Protein 6DYM (pdb70)

Structure (mmCIF, N/CA/C/O backbone):
data_6DYM
#
_entry.id   6DYM
#
_cell.length_a   44.958
_cell.length_b   56.486
_cell.length_c   50.523
_cell.angle_alpha   90.00
_cell.angle_beta   113.32
_cell.angle_gamma   90.00
#
_symmetry.space_group_name_H-M   'P 1 21 1'
#
loop_
_entity.id
_entity.type
_entity.pdbx_description
1 polymer Ebony
2 non-polymer 'CALCIUM ION'
3 water water
#
loop_
_atom_site.group_PDB
_atom_site.id
_atom_site.type_symbol
_atom_site.label_atom_id
_atom_site.label_alt_id
_atom_site.label_comp_id
_atom_site.label_asym_id
_atom_site.label_entity_id
_atom_site.label_seq_id
_atom_site.pdbx_PDB_ins_code
_atom_site.Cartn_x
_atom_site.Cartn_y
_atom_site.Cartn_z
_atom_site.occupancy
_atom_site.B_iso_or_equiv
_atom_site.auth_seq_id
_atom_site.auth_comp_id
_atom_site.auth_asym_id
_atom_site.auth_atom_id
_atom_site.pdbx_PDB_model_num
ATOM 1 N N . MET A 1 1 ? 0.930 -31.262 -12.948 1.00 51.24 665 MET A N 1
ATOM 2 C CA . MET A 1 1 ? 1.417 -29.987 -12.435 1.00 53.25 665 MET A CA 1
ATOM 3 C C . MET A 1 1 ? 1.463 -28.929 -13.535 1.00 49.82 665 MET A C 1
ATOM 4 O O . MET A 1 1 ? 1.891 -29.204 -14.656 1.00 47.62 665 MET A O 1
ATOM 9 N N . LEU A 1 2 ? 1.022 -27.719 -13.208 1.00 43.36 666 LEU A N 1
ATOM 10 C CA . LEU A 1 2 ? 1.010 -26.636 -14.183 1.00 43.38 666 LEU A CA 1
ATOM 11 C C . LEU A 1 2 ? 2.439 -26.200 -14.489 1.00 36.86 666 LEU A C 1
ATOM 12 O O . LEU A 1 2 ? 3.192 -25.840 -13.580 1.00 44.27 666 LEU A O 1
ATOM 17 N N . LYS A 1 3 ? 2.814 -26.235 -15.764 1.00 35.61 667 LYS A N 1
ATOM 18 C CA . LYS A 1 3 ? 4.139 -25.821 -16.208 1.00 40.50 667 LYS A CA 1
ATOM 19 C C . LYS A 1 3 ? 4.020 -24.490 -16.937 1.00 31.40 667 LYS A C 1
ATOM 20 O O . LYS A 1 3 ? 3.205 -24.354 -17.854 1.00 33.35 667 LYS A O 1
ATOM 26 N N . MET A 1 4 ? 4.836 -23.517 -16.538 1.00 28.25 668 MET A N 1
ATOM 27 C CA . MET A 1 4 ? 4.669 -22.145 -16.989 1.00 31.61 668 MET A CA 1
ATOM 28 C C . MET A 1 4 ? 5.982 -21.570 -17.497 1.00 30.10 668 MET A C 1
ATOM 29 O O . MET A 1 4 ? 7.070 -21.986 -17.094 1.00 30.88 668 MET A O 1
ATOM 34 N N . GLU A 1 5 ? 5.861 -20.577 -18.374 1.00 28.29 669 GLU A N 1
ATOM 35 C CA . GLU A 1 5 ? 7.014 -19.852 -18.884 1.00 29.86 669 GLU A CA 1
ATOM 36 C C . GLU A 1 5 ? 6.665 -18.378 -19.018 1.00 24.10 669 GLU A C 1
ATOM 37 O O . GLU A 1 5 ? 5.593 -18.036 -19.527 1.00 22.99 669 GLU A O 1
ATOM 43 N N . ALA A 1 6 ? 7.572 -17.515 -18.571 1.00 25.85 670 ALA A N 1
ATOM 44 C CA . ALA A 1 6 ? 7.399 -16.073 -18.679 1.00 29.07 670 ALA A CA 1
ATOM 45 C C . ALA A 1 6 ? 8.026 -15.581 -19.975 1.00 30.34 670 ALA A C 1
ATOM 46 O O . ALA A 1 6 ? 9.204 -15.840 -20.237 1.00 32.71 670 ALA A O 1
ATOM 48 N N . VAL A 1 7 ? 7.242 -14.866 -20.774 1.00 24.75 671 VAL A N 1
ATOM 49 C CA . VAL A 1 7 ? 7.677 -14.386 -22.083 1.00 26.90 671 VAL A CA 1
ATOM 50 C C . VAL A 1 7 ? 7.505 -12.871 -22.132 1.00 25.13 671 VAL A C 1
ATOM 51 O O . VAL A 1 7 ? 6.430 -12.367 -21.777 1.00 22.57 671 VAL A O 1
ATOM 55 N N . PRO A 1 8 ? 8.520 -12.109 -22.553 1.00 32.34 672 PRO A N 1
ATOM 56 C CA . PRO A 1 8 ? 8.351 -10.653 -22.648 1.00 27.47 672 PRO A CA 1
ATOM 57 C C . PRO A 1 8 ? 7.164 -10.286 -23.526 1.00 27.73 672 PRO A C 1
ATOM 58 O O . PRO A 1 8 ? 6.836 -10.974 -24.495 1.00 25.19 672 PRO A O 1
ATOM 62 N N . LEU A 1 9 ? 6.515 -9.187 -23.154 1.00 20.82 673 LEU A N 1
ATOM 63 C CA . LEU A 1 9 ? 5.340 -8.708 -23.864 1.00 27.61 673 LEU A CA 1
ATOM 64 C C . LEU A 1 9 ? 5.685 -8.361 -25.308 1.00 30.44 673 LEU A C 1
ATOM 65 O O . LEU A 1 9 ? 6.685 -7.687 -25.576 1.00 33.21 673 LEU A O 1
ATOM 70 N N . ARG A 1 10 ? 4.851 -8.825 -26.238 1.00 33.43 674 ARG A N 1
ATOM 71 C CA . ARG A 1 10 ? 4.980 -8.515 -27.654 1.00 37.00 674 ARG A CA 1
ATOM 72 C C . ARG A 1 10 ? 3.762 -7.731 -28.123 1.00 36.04 674 ARG A C 1
ATOM 73 O O . ARG A 1 10 ? 2.707 -7.741 -27.482 1.00 33.64 674 ARG A O 1
ATOM 81 N N . LEU A 1 11 ? 3.912 -7.063 -29.271 1.00 37.87 675 LEU A N 1
ATOM 82 C CA . LEU A 1 11 ? 2.824 -6.238 -29.791 1.00 39.73 675 LEU A CA 1
ATOM 83 C C . LEU A 1 11 ? 1.576 -7.069 -30.070 1.00 34.28 675 LEU A C 1
ATOM 84 O O . LEU A 1 11 ? 0.451 -6.614 -29.832 1.00 37.19 675 LEU A O 1
ATOM 89 N N . GLU A 1 12 ? 1.752 -8.296 -30.555 1.00 30.66 676 GLU A N 1
ATOM 90 C CA . GLU A 1 12 ? 0.627 -9.140 -30.941 1.00 35.84 676 GLU A CA 1
ATOM 91 C C . GLU A 1 12 ? -0.090 -9.780 -29.758 1.00 39.89 676 GLU A C 1
ATOM 92 O O . GLU A 1 12 ? -1.069 -10.506 -29.972 1.00 36.45 676 GLU A O 1
ATOM 98 N N . HIS A 1 13 ? 0.362 -9.531 -28.527 1.00 32.12 677 HIS A N 1
ATOM 99 C CA . HIS A 1 13 ? -0.286 -10.058 -27.331 1.00 34.75 677 HIS A CA 1
ATOM 100 C C . HIS A 1 13 ? -1.470 -9.215 -26.876 1.00 38.45 677 HIS A C 1
ATOM 101 O O . HIS A 1 13 ? -2.071 -9.535 -25.843 1.00 32.69 677 HIS A O 1
ATOM 108 N N . ARG A 1 14 ? -1.820 -8.164 -27.623 1.00 32.49 678 ARG A N 1
ATOM 109 C CA . ARG A 1 14 ? -2.721 -7.132 -27.110 1.00 35.66 678 ARG A CA 1
ATOM 110 C C . ARG A 1 14 ? -4.092 -7.699 -26.758 1.00 38.34 678 ARG A C 1
ATOM 111 O O . ARG A 1 14 ? -4.609 -7.462 -25.659 1.00 32.01 678 ARG A O 1
ATOM 119 N N . GLN A 1 15 ? -4.707 -8.439 -27.683 1.00 33.95 679 GLN A N 1
ATOM 120 C CA . GLN A 1 15 ? -6.061 -8.922 -27.431 1.00 35.95 679 GLN A CA 1
ATOM 121 C C . GLN A 1 15 ? -6.081 -9.964 -26.321 1.00 34.58 679 GLN A C 1
ATOM 122 O O . GLN A 1 15 ? -6.994 -9.972 -25.488 1.00 34.99 679 GLN A O 1
ATOM 128 N N . GLU A 1 16 ? -5.087 -10.854 -26.296 1.00 32.77 680 GLU A N 1
ATOM 129 C CA . GLU A 1 16 ? -5.013 -11.840 -25.225 1.00 32.40 680 GLU A CA 1
ATOM 130 C C . GLU A 1 16 ? -4.834 -11.162 -23.871 1.00 32.08 680 GLU A C 1
ATOM 131 O O . GLU A 1 16 ? -5.477 -11.546 -22.888 1.00 32.92 680 GLU A O 1
ATOM 137 N N . VAL A 1 17 ? -3.984 -10.134 -23.807 1.00 26.95 681 VAL A N 1
ATOM 138 C CA . VAL A 1 17 ? -3.778 -9.413 -22.554 1.00 30.67 681 VAL A CA 1
ATOM 139 C C . VAL A 1 17 ? -5.041 -8.657 -22.155 1.00 32.14 681 VAL A C 1
ATOM 140 O O . VAL A 1 17 ? -5.425 -8.639 -20.980 1.00 29.61 681 VAL A O 1
ATOM 144 N N . ILE A 1 18 ? -5.712 -8.033 -23.124 1.00 29.92 682 ILE A N 1
ATOM 145 C CA . ILE A 1 18 ? -6.943 -7.305 -22.826 1.00 31.28 682 ILE A CA 1
ATOM 146 C C . ILE A 1 18 ? -7.994 -8.253 -22.265 1.00 32.42 682 ILE A C 1
ATOM 147 O O . ILE A 1 18 ? -8.655 -7.956 -21.262 1.00 31.91 682 ILE A O 1
ATOM 152 N N . ASP A 1 19 ? -8.155 -9.415 -22.902 1.00 34.29 683 ASP A N 1
ATOM 153 C CA . ASP A 1 19 ? -9.123 -10.398 -22.426 1.00 34.30 683 ASP A CA 1
ATOM 154 C C . ASP A 1 19 ? -8.845 -10.801 -20.984 1.00 36.07 683 ASP A C 1
ATOM 155 O O . ASP A 1 19 ? -9.772 -10.904 -20.172 1.00 36.49 683 ASP A O 1
ATOM 160 N N . ILE A 1 20 ? -7.576 -11.035 -20.646 1.00 34.53 684 ILE A N 1
ATOM 161 C CA . ILE A 1 20 ? -7.241 -11.442 -19.285 1.00 30.60 684 ILE A CA 1
ATOM 162 C C . ILE A 1 20 ? -7.542 -10.321 -18.297 1.00 34.82 684 ILE A C 1
ATOM 163 O O . ILE A 1 20 ? -8.133 -10.555 -17.237 1.00 34.84 684 ILE A O 1
ATOM 168 N N . ILE A 1 21 ? -7.155 -9.087 -18.631 1.00 35.19 685 ILE A N 1
ATOM 169 C CA . ILE A 1 21 ? -7.348 -7.974 -17.705 1.00 34.65 685 ILE A CA 1
ATOM 170 C C . ILE A 1 21 ? -8.830 -7.661 -17.536 1.00 38.99 685 ILE A C 1
ATOM 171 O O . ILE A 1 21 ? -9.307 -7.445 -16.415 1.00 48.41 685 ILE A O 1
ATOM 176 N N . VAL A 1 22 ? -9.581 -7.630 -18.640 1.00 35.14 686 VAL A N 1
ATOM 177 C CA . VAL A 1 22 ? -11.009 -7.327 -18.559 1.00 40.70 686 VAL A CA 1
ATOM 178 C C . VAL A 1 22 ? -11.722 -8.365 -17.702 1.00 47.56 686 VAL A C 1
ATOM 179 O O . VAL A 1 22 ? -12.513 -8.027 -16.813 1.00 52.16 686 VAL A O 1
ATOM 183 N N . ALA A 1 23 ? -11.441 -9.647 -17.947 1.00 44.77 687 ALA A N 1
ATOM 184 C CA . ALA A 1 23 ? -12.061 -10.701 -17.151 1.00 43.59 687 ALA A CA 1
ATOM 185 C C . ALA A 1 23 ? -11.624 -10.625 -15.693 1.00 49.61 687 ALA A C 1
ATOM 186 O O . ALA A 1 23 ? -12.439 -10.824 -14.784 1.00 53.84 687 ALA A O 1
ATOM 188 N N . SER A 1 24 ? -10.345 -10.329 -15.450 1.00 43.51 688 SER A N 1
ATOM 189 C CA . SER A 1 24 ? -9.828 -10.352 -14.087 1.00 50.87 688 SER A CA 1
ATOM 190 C C . SER A 1 24 ? -10.337 -9.177 -13.262 1.00 49.89 688 SER A C 1
ATOM 191 O O . SER A 1 24 ? -10.477 -9.300 -12.039 1.00 48.42 688 SER A O 1
ATOM 194 N N . PHE A 1 25 ? -10.620 -8.038 -13.894 1.00 46.93 689 PHE A N 1
ATOM 195 C CA . PHE A 1 25 ? -11.027 -6.848 -13.154 1.00 53.81 689 PHE A CA 1
ATOM 196 C C . PHE A 1 25 ? -12.533 -6.617 -13.183 1.00 54.08 689 PHE A C 1
ATOM 197 O O . PHE A 1 25 ? -13.145 -6.455 -12.124 1.00 49.25 689 PHE A O 1
ATOM 205 N N . TYR A 1 26 ? -13.139 -6.609 -14.372 1.00 54.61 690 TYR A N 1
ATOM 206 C CA . TYR A 1 26 ? -14.528 -6.182 -14.522 1.00 57.97 690 TYR A CA 1
ATOM 207 C C . TYR A 1 26 ? -15.448 -6.969 -13.599 1.00 58.94 690 TYR A C 1
ATOM 208 O O . TYR A 1 26 ? -15.462 -8.204 -13.633 1.00 53.80 690 TYR A O 1
ATOM 217 N N . ASN A 1 27 ? -16.209 -6.237 -12.775 1.00 60.57 691 ASN A N 1
ATOM 218 C CA . ASN A 1 27 ? -17.079 -6.772 -11.729 1.00 61.87 691 ASN A CA 1
ATOM 219 C C . ASN A 1 27 ? -16.267 -7.348 -10.571 1.00 60.77 691 ASN A C 1
ATOM 220 O O . ASN A 1 27 ? -16.659 -7.211 -9.408 1.00 71.27 691 ASN A O 1
ATOM 225 N N . LYS A 1 28 ? -15.130 -7.983 -10.871 1.00 56.87 692 LYS A N 1
ATOM 226 C CA . LYS A 1 28 ? -14.328 -8.642 -9.843 1.00 58.35 692 LYS A CA 1
ATOM 227 C C . LYS A 1 28 ? -13.610 -7.655 -8.928 1.00 54.08 692 LYS A C 1
ATOM 228 O O . LYS A 1 28 ? -13.411 -7.965 -7.748 1.00 58.86 692 LYS A O 1
ATOM 234 N N . ALA A 1 29 ? -13.253 -6.473 -9.426 1.00 45.30 693 ALA A N 1
ATOM 235 C CA . ALA A 1 29 ? -12.338 -5.602 -8.698 1.00 48.98 693 ALA A CA 1
ATOM 236 C C . ALA A 1 29 ? -12.973 -5.040 -7.427 1.00 41.41 693 ALA A C 1
ATOM 237 O O . ALA A 1 29 ? -14.140 -4.635 -7.411 1.00 31.52 693 ALA A O 1
ATOM 239 N N . ASP A 1 30 ? -12.179 -5.000 -6.355 1.00 35.43 694 ASP A N 1
ATOM 240 C CA . ASP A 1 30 ? -12.712 -4.666 -5.041 1.00 37.62 694 ASP A CA 1
ATOM 241 C C . ASP A 1 30 ? -13.081 -3.193 -4.912 1.00 28.24 694 ASP A C 1
ATOM 242 O O . ASP A 1 30 ? -13.950 -2.858 -4.103 1.00 31.59 694 ASP A O 1
ATOM 247 N N . LEU A 1 31 ? -12.463 -2.311 -5.695 1.00 31.71 695 LEU A N 1
ATOM 248 C CA . LEU A 1 31 ? -12.794 -0.892 -5.631 1.00 33.95 695 LEU A CA 1
ATOM 249 C C . LEU A 1 31 ? -13.915 -0.516 -6.592 1.00 35.92 695 LEU A C 1
ATOM 250 O O . LEU A 1 31 ? -14.833 0.219 -6.213 1.00 37.12 695 LEU A O 1
ATOM 255 N N . GLU A 1 32 ? -13.861 -1.015 -7.830 1.00 35.08 696 GLU A N 1
ATOM 256 C CA . GLU A 1 32 ? -14.854 -0.654 -8.836 1.00 35.49 696 GLU A CA 1
ATOM 257 C C . GLU A 1 32 ? -16.248 -1.174 -8.510 1.00 38.82 696 GLU A C 1
ATOM 258 O O . GLU A 1 32 ? -17.226 -0.630 -9.032 1.00 34.63 696 GLU A O 1
ATOM 264 N N . GLN A 1 33 ? -16.365 -2.211 -7.672 1.00 31.97 697 GLN A N 1
ATOM 265 C CA . GLN A 1 33 ? -17.689 -2.714 -7.318 1.00 33.56 697 GLN A CA 1
ATOM 266 C C . GLN A 1 33 ? -18.508 -1.658 -6.592 1.00 36.92 697 GLN A C 1
ATOM 267 O O . GLN A 1 33 ? -19.743 -1.702 -6.619 1.00 33.85 697 GLN A O 1
ATOM 273 N N . TRP A 1 34 ? -17.846 -0.705 -5.940 1.00 36.62 698 TRP A N 1
ATOM 274 C CA . TRP A 1 34 ? -18.541 0.346 -5.215 1.00 34.69 698 TRP A CA 1
ATOM 275 C C . TRP A 1 34 ? -18.857 1.553 -6.085 1.00 36.99 698 TRP A C 1
ATOM 276 O O . TRP A 1 34 ? -19.603 2.436 -5.647 1.00 33.93 698 TRP A O 1
ATOM 287 N N . LEU A 1 35 ? -18.321 1.604 -7.302 1.00 32.91 699 LEU A N 1
ATOM 288 C CA . LEU A 1 35 ? -18.622 2.666 -8.251 1.00 43.82 699 LEU A CA 1
ATOM 289 C C . LEU A 1 35 ? -19.786 2.322 -9.169 1.00 50.76 699 LEU A C 1
ATOM 290 O O . LEU A 1 35 ? -20.139 3.139 -10.028 1.00 50.59 699 LEU A O 1
ATOM 295 N N . LYS A 1 36 ? -20.379 1.141 -9.015 1.00 48.38 700 LYS A N 1
ATOM 296 C CA . LYS A 1 36 ? -21.530 0.773 -9.827 1.00 48.84 700 LYS A CA 1
ATOM 297 C C . LYS A 1 36 ? -22.699 1.712 -9.530 1.00 53.10 700 LYS A C 1
ATOM 298 O O . LYS A 1 36 ? -22.890 2.125 -8.379 1.00 53.85 700 LYS A O 1
ATOM 304 N N . PRO A 1 37 ? -23.492 2.088 -10.542 1.00 52.32 701 PRO A N 1
ATOM 305 C CA . PRO A 1 37 ? -23.298 1.656 -11.927 1.00 45.93 701 PRO A CA 1
ATOM 306 C C . PRO A 1 37 ? -22.418 2.621 -12.715 1.00 51.76 701 PRO A C 1
ATOM 307 O O . PRO A 1 37 ? -22.017 3.662 -12.194 1.00 47.34 701 PRO A O 1
ATOM 311 N N . GLY A 1 38 ? -22.118 2.276 -13.956 1.00 52.16 702 GLY A N 1
ATOM 312 C CA . GLY A 1 38 ? -21.343 3.129 -14.820 1.00 55.53 702 GLY A CA 1
ATOM 313 C C . GLY A 1 38 ? -19.913 2.696 -15.079 1.00 56.92 702 GLY A C 1
ATOM 314 O O . GLY A 1 38 ? -19.117 3.519 -15.548 1.00 53.46 702 GLY A O 1
ATOM 315 N N . VAL A 1 39 ? -19.560 1.450 -14.785 1.00 55.60 703 VAL A N 1
ATOM 316 C CA . VAL A 1 39 ? -18.256 0.904 -15.137 1.00 59.33 703 VAL A CA 1
ATOM 317 C C . VAL A 1 39 ? -18.473 -0.169 -16.197 1.00 51.74 703 VAL A C 1
ATOM 318 O O . VAL A 1 39 ? -19.266 -1.101 -16.001 1.00 50.98 703 VAL A O 1
ATOM 322 N N . LEU A 1 40 ? -17.797 -0.014 -17.334 1.00 53.17 704 LEU A N 1
ATOM 323 C CA . LEU A 1 40 ? -17.940 -0.905 -18.474 1.00 48.09 704 LEU A CA 1
ATOM 324 C C . LEU A 1 40 ? -16.617 -1.604 -18.757 1.00 46.87 704 LEU A C 1
ATOM 325 O O . LEU A 1 40 ? -15.544 -1.122 -18.385 1.00 44.65 704 LEU A O 1
ATOM 330 N N . ARG A 1 41 ? -16.710 -2.756 -19.431 1.00 50.19 705 ARG A N 1
ATOM 331 C CA . 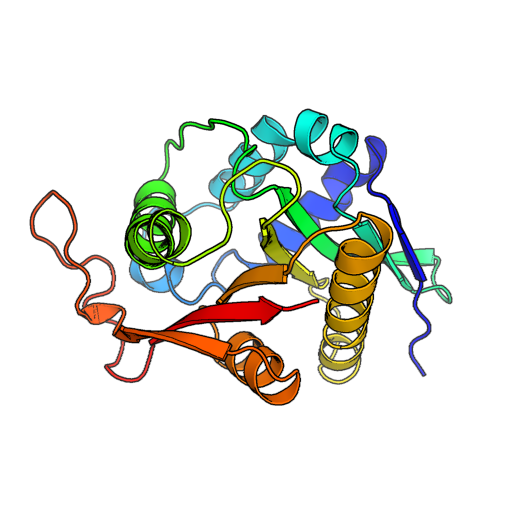ARG A 1 41 ? -15.507 -3.493 -19.808 1.00 41.89 705 ARG A CA 1
ATOM 332 C C . ARG A 1 41 ? -14.581 -2.640 -20.659 1.00 49.07 705 ARG A C 1
ATOM 333 O O . ARG A 1 41 ? -13.354 -2.711 -20.517 1.00 48.56 705 ARG A O 1
ATOM 341 N N . THR A 1 42 ? -15.149 -1.824 -21.553 1.00 45.32 706 THR A N 1
ATOM 342 C CA . THR A 1 42 ? -14.325 -1.010 -22.438 1.00 45.68 706 THR A CA 1
ATOM 343 C C . THR A 1 42 ? -13.532 0.044 -21.679 1.00 41.72 706 THR A C 1
ATOM 344 O O . THR A 1 42 ? -12.551 0.566 -22.217 1.00 41.51 706 THR A O 1
ATOM 348 N N . ASP A 1 43 ? -13.925 0.367 -20.444 1.00 41.45 707 ASP A N 1
ATOM 349 C CA . ASP A 1 43 ? -13.132 1.300 -19.649 1.00 41.42 707 ASP A CA 1
ATOM 350 C C . ASP A 1 43 ? -11.734 0.749 -19.400 1.00 34.60 707 ASP A C 1
ATOM 351 O O . ASP A 1 43 ? -10.749 1.496 -19.417 1.00 42.51 707 ASP A O 1
ATOM 356 N N . TYR A 1 44 ? -11.623 -0.563 -19.185 1.00 41.40 708 TYR A N 1
ATOM 357 C CA . TYR A 1 44 ? -10.311 -1.172 -19.000 1.00 42.87 708 TYR A CA 1
ATOM 358 C C . TYR A 1 44 ? -9.568 -1.304 -20.325 1.00 39.63 708 TYR A C 1
ATOM 359 O O . TYR A 1 44 ? -8.384 -0.962 -20.417 1.00 38.67 708 TYR A O 1
ATOM 368 N N . SER A 1 45 ? -10.246 -1.799 -21.363 1.00 42.38 709 SER A N 1
ATOM 369 C CA . SER A 1 45 ? -9.572 -2.012 -22.639 1.00 42.52 709 SER A CA 1
ATOM 370 C C . SER A 1 45 ? -9.158 -0.697 -23.290 1.00 39.88 709 SER A C 1
ATOM 371 O O . SER A 1 45 ? -8.128 -0.648 -23.974 1.00 36.15 709 SER A O 1
ATOM 374 N N . ASP A 1 46 ? -9.932 0.376 -23.083 1.00 34.26 710 ASP A N 1
ATOM 375 C CA . ASP A 1 46 ? -9.549 1.675 -23.626 1.00 32.97 710 ASP A CA 1
ATOM 376 C C . ASP A 1 46 ? -8.226 2.146 -23.037 1.00 43.00 710 ASP A C 1
ATOM 377 O O . ASP A 1 46 ? -7.367 2.668 -23.759 1.00 41.87 710 ASP A O 1
ATOM 382 N N . ILE A 1 47 ? -8.046 1.971 -21.725 1.00 40.43 711 ILE A N 1
ATOM 383 C CA . ILE A 1 47 ? -6.794 2.367 -21.082 1.00 36.38 711 ILE A CA 1
ATOM 384 C C . ILE A 1 47 ? -5.635 1.536 -21.624 1.00 39.35 711 ILE A C 1
ATOM 385 O O . ILE A 1 47 ? -4.563 2.065 -21.944 1.00 31.71 711 ILE A O 1
ATOM 390 N N . LEU A 1 48 ? -5.838 0.220 -21.741 1.00 36.66 712 LEU A N 1
ATOM 391 C CA . LEU A 1 48 ? -4.764 -0.655 -22.201 1.00 29.55 712 LEU A CA 1
ATOM 392 C C . LEU A 1 48 ? -4.389 -0.364 -23.649 1.00 36.40 712 LEU A C 1
ATOM 393 O O . LEU A 1 48 ? -3.202 -0.353 -23.998 1.00 37.15 712 LEU A O 1
ATOM 398 N N . ASN A 1 49 ? -5.385 -0.137 -24.509 1.00 37.37 713 ASN A N 1
ATOM 399 C CA . ASN A 1 49 ? -5.090 0.199 -25.898 1.00 33.76 713 ASN A CA 1
ATOM 400 C C . ASN A 1 49 ? -4.328 1.515 -25.994 1.00 36.56 713 ASN A C 1
ATOM 401 O O . ASN A 1 49 ? -3.436 1.666 -26.837 1.00 41.04 713 ASN A O 1
ATOM 406 N N . ASP A 1 50 ? -4.649 2.472 -25.120 1.00 36.71 714 ASP A N 1
ATOM 407 C CA . ASP A 1 50 ? -3.975 3.765 -25.155 1.00 38.25 714 ASP A CA 1
ATOM 408 C C . ASP A 1 50 ? -2.499 3.656 -24.789 1.00 43.76 714 ASP A C 1
ATOM 409 O O . ASP A 1 50 ? -1.685 4.451 -25.272 1.00 44.33 714 ASP A O 1
ATOM 414 N N . ILE A 1 51 ? -2.133 2.697 -23.938 1.00 32.15 715 ILE A N 1
ATOM 415 C CA . ILE A 1 51 ? -0.759 2.565 -23.464 1.00 35.17 715 ILE A CA 1
ATOM 416 C C . ILE A 1 51 ? -0.028 1.398 -24.101 1.00 36.16 715 ILE A C 1
ATOM 417 O O . ILE A 1 51 ? 1.151 1.179 -23.786 1.00 34.71 715 ILE A O 1
ATOM 422 N N . TRP A 1 52 ? -0.672 0.654 -25.005 1.00 31.64 716 TRP A N 1
ATOM 423 C CA . TRP A 1 52 ? -0.152 -0.656 -25.387 1.00 30.74 716 TRP A CA 1
ATOM 424 C C . TRP A 1 52 ? 1.251 -0.566 -25.983 1.00 35.70 716 TRP A C 1
ATOM 425 O O . TRP A 1 52 ? 2.140 -1.345 -25.619 1.00 34.64 716 TRP A O 1
ATOM 436 N N . ASN A 1 53 ? 1.469 0.368 -26.912 1.00 36.69 717 ASN A N 1
ATOM 437 C CA . ASN A 1 53 ? 2.763 0.432 -27.586 1.00 35.56 717 ASN A CA 1
ATOM 438 C C . ASN A 1 53 ? 3.876 0.780 -26.604 1.00 29.46 717 ASN A C 1
ATOM 439 O O . ASN A 1 53 ? 4.925 0.127 -26.582 1.00 32.25 717 ASN A O 1
ATOM 444 N N . VAL A 1 54 ? 3.655 1.798 -25.769 1.00 27.00 718 VAL A N 1
ATOM 445 C CA . VAL A 1 54 ? 4.636 2.161 -24.747 1.00 35.00 718 VAL A CA 1
ATOM 446 C C . VAL A 1 54 ? 4.864 1.003 -23.781 1.00 32.29 718 VAL A C 1
ATOM 447 O O . VAL A 1 54 ? 5.998 0.735 -23.364 1.00 28.40 718 VAL A O 1
ATOM 451 N N . LEU A 1 55 ? 3.790 0.296 -23.416 1.00 32.81 719 LEU A N 1
ATOM 452 C CA . LEU A 1 55 ? 3.912 -0.836 -22.504 1.00 27.61 719 LEU A CA 1
ATOM 453 C C . LEU A 1 55 ? 4.857 -1.894 -23.060 1.00 29.76 719 LEU A C 1
ATOM 454 O O . LEU A 1 55 ? 5.730 -2.399 -22.343 1.00 26.16 719 LEU A O 1
ATOM 459 N N . VAL A 1 56 ? 4.715 -2.226 -24.345 1.00 30.71 720 VAL A N 1
ATOM 460 C CA . VAL A 1 56 ? 5.583 -3.232 -24.950 1.00 24.70 720 VAL A CA 1
ATOM 461 C C . VAL A 1 56 ? 7.009 -2.705 -25.086 1.00 30.71 720 VAL A C 1
ATOM 462 O O . VAL A 1 56 ? 7.980 -3.440 -24.864 1.00 33.26 720 VAL A O 1
ATOM 466 N N . GLU A 1 57 ? 7.165 -1.424 -25.433 1.00 28.31 721 GLU A N 1
ATOM 467 C CA . GLU A 1 57 ? 8.499 -0.908 -25.736 1.00 34.22 721 GLU A CA 1
ATOM 468 C C . GLU A 1 57 ? 9.356 -0.736 -24.482 1.00 33.04 721 GLU A C 1
ATOM 469 O O . GLU A 1 57 ? 10.580 -0.905 -24.547 1.00 28.68 721 GLU A O 1
ATOM 475 N N . ARG A 1 58 ? 8.749 -0.414 -23.336 1.00 29.33 722 ARG A N 1
ATOM 476 C CA . ARG A 1 58 ? 9.528 -0.304 -22.105 1.00 24.67 722 ARG A CA 1
ATOM 477 C C . ARG A 1 58 ? 10.150 -1.631 -21.682 1.00 27.88 722 ARG A C 1
ATOM 478 O O . ARG A 1 58 ? 11.133 -1.625 -20.933 1.00 30.34 722 ARG A O 1
ATOM 486 N N . ASP A 1 59 ? 9.596 -2.759 -22.135 1.00 30.54 723 ASP A N 1
ATOM 487 C CA . ASP A 1 59 ? 10.189 -4.087 -21.933 1.00 31.33 723 ASP A CA 1
ATOM 488 C C . ASP A 1 59 ? 10.317 -4.448 -20.451 1.00 29.47 723 ASP A C 1
ATOM 489 O O . ASP A 1 59 ? 11.322 -5.012 -20.015 1.00 26.95 723 ASP A O 1
ATOM 494 N N . LEU A 1 60 ? 9.287 -4.133 -19.667 1.00 24.31 724 LEU A N 1
ATOM 495 C CA . LEU A 1 60 ? 9.254 -4.501 -18.257 1.00 26.80 724 LEU A CA 1
ATOM 496 C C . LEU A 1 60 ? 8.104 -5.438 -17.921 1.00 28.84 724 LEU A C 1
ATOM 497 O O . LEU A 1 60 ? 8.025 -5.915 -16.781 1.00 25.87 724 LEU A O 1
ATOM 502 N N . SER A 1 61 ? 7.219 -5.719 -18.873 1.00 21.85 725 SER A N 1
ATOM 503 C CA . SER A 1 61 ? 6.043 -6.542 -18.655 1.00 22.73 725 SER A CA 1
ATOM 504 C C . SER A 1 61 ? 6.219 -7.887 -19.346 1.00 27.70 725 SER A C 1
ATOM 505 O O . SER A 1 61 ? 7.098 -8.062 -20.194 1.00 22.76 725 SER A O 1
ATOM 508 N N . PHE A 1 62 ? 5.374 -8.847 -18.972 1.00 22.97 726 PHE A N 1
ATOM 509 C CA . PHE A 1 62 ? 5.477 -10.182 -19.545 1.00 24.32 726 PHE A CA 1
ATOM 510 C C . PHE A 1 62 ? 4.126 -10.878 -19.490 1.00 26.67 726 PHE A C 1
ATOM 511 O O . PHE A 1 62 ? 3.207 -10.447 -18.789 1.00 21.65 726 PHE A O 1
ATOM 519 N N . VAL A 1 63 ? 4.016 -11.955 -20.263 1.00 24.34 727 VAL A N 1
ATOM 520 C CA . VAL A 1 63 ? 2.882 -12.864 -20.205 1.00 24.33 727 VAL A CA 1
ATOM 521 C C . VAL A 1 63 ? 3.382 -14.215 -19.704 1.00 27.72 727 VAL A C 1
ATOM 522 O O . VAL A 1 63 ? 4.569 -14.543 -19.790 1.00 23.13 727 VAL A O 1
ATOM 526 N N . VAL A 1 64 ? 2.460 -15.010 -19.171 1.00 22.90 728 VAL A N 1
ATOM 527 C CA . VAL A 1 64 ? 2.775 -16.347 -18.682 1.00 22.03 728 VAL A CA 1
ATOM 528 C C . VAL A 1 64 ? 2.068 -17.353 -19.576 1.00 24.37 728 VAL A C 1
ATOM 529 O O . VAL A 1 64 ? 0.840 -17.309 -19.723 1.00 25.51 728 VAL A O 1
ATOM 533 N N . TYR A 1 65 ? 2.843 -18.259 -20.163 1.00 27.42 729 TYR A N 1
ATOM 534 C CA . TYR A 1 65 ? 2.320 -19.333 -20.991 1.00 33.11 729 TYR A CA 1
ATOM 535 C C . TYR A 1 65 ? 2.165 -20.603 -20.164 1.00 29.81 729 TYR A C 1
ATOM 536 O O . TYR A 1 65 ? 3.030 -20.933 -19.348 1.00 27.34 729 TYR A O 1
ATOM 545 N N . ASP A 1 66 ? 1.052 -21.303 -20.366 1.00 29.32 730 ASP A N 1
ATOM 546 C CA . ASP A 1 66 ? 0.953 -22.715 -20.000 1.00 30.52 730 ASP A CA 1
ATOM 547 C C . ASP A 1 66 ? 1.726 -23.473 -21.071 1.00 34.53 730 ASP A C 1
ATOM 548 O O . ASP A 1 66 ? 1.264 -23.602 -22.205 1.00 31.36 730 ASP A O 1
ATOM 553 N N . THR A 1 67 ? 2.923 -23.957 -20.720 1.00 32.90 731 THR A N 1
ATOM 554 C CA A THR A 1 67 ? 3.790 -24.619 -21.691 0.30 39.02 731 THR A CA 1
ATOM 555 C CA B THR A 1 67 ? 3.772 -24.606 -21.714 0.70 38.91 731 THR A CA 1
ATOM 556 C C . THR A 1 67 ? 3.160 -25.894 -22.24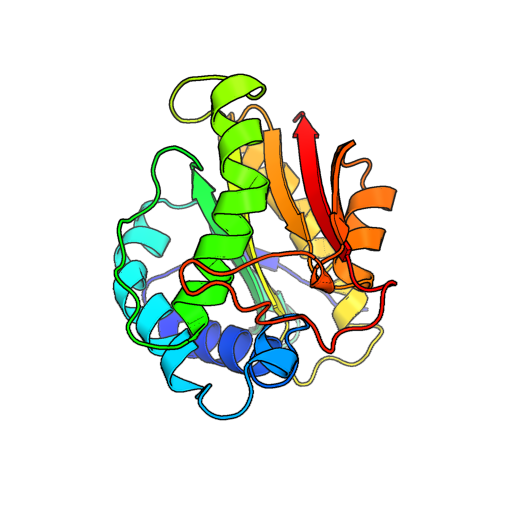4 1.00 45.72 731 THR A C 1
ATOM 557 O O . THR A 1 67 ? 3.498 -26.315 -23.356 1.00 49.28 731 THR A O 1
ATOM 564 N N . ASN A 1 68 ? 2.244 -26.510 -21.496 1.00 41.42 732 ASN A N 1
ATOM 565 C CA . ASN A 1 68 ? 1.574 -27.706 -21.993 1.00 48.81 732 ASN A CA 1
ATOM 566 C C . ASN A 1 68 ? 0.611 -27.370 -23.128 1.00 49.75 732 ASN A C 1
ATOM 567 O O . ASN A 1 68 ? 0.560 -28.085 -24.134 1.00 51.82 732 ASN A O 1
ATOM 572 N N . THR A 1 69 ? -0.151 -26.281 -22.997 1.00 45.32 733 THR A N 1
ATOM 573 C CA . THR A 1 69 ? -1.131 -25.906 -24.009 1.00 42.22 733 THR A CA 1
ATOM 574 C C . THR A 1 69 ? -0.668 -24.777 -24.920 1.00 46.35 733 THR A C 1
ATOM 575 O O . THR A 1 69 ? -1.356 -24.480 -25.902 1.00 46.42 733 THR A O 1
ATOM 579 N N . ASP A 1 70 ? 0.464 -24.137 -24.615 1.00 43.08 734 ASP A N 1
ATOM 580 C CA . ASP A 1 70 ? 0.986 -23.014 -25.399 1.00 40.92 734 ASP A CA 1
ATOM 581 C C . ASP A 1 70 ? 0.001 -21.844 -25.464 1.00 38.78 734 ASP A C 1
ATOM 582 O O . ASP A 1 70 ? -0.067 -21.134 -26.469 1.00 36.65 734 ASP A O 1
ATOM 587 N N . ARG A 1 71 ? -0.762 -21.611 -24.397 1.00 34.16 735 ARG A N 1
ATOM 588 C CA . ARG A 1 71 ? -1.678 -20.481 -24.337 1.00 37.61 735 ARG A CA 1
ATOM 589 C C . ARG A 1 71 ? -1.364 -19.599 -23.132 1.00 31.68 735 ARG A C 1
ATOM 590 O O . ARG A 1 71 ? -0.828 -20.065 -22.121 1.00 29.76 735 ARG A O 1
ATOM 598 N N . ILE A 1 72 ? -1.713 -18.319 -23.247 1.00 32.33 736 ILE A N 1
ATOM 599 C CA . ILE A 1 72 ? -1.440 -17.344 -22.196 1.00 28.70 736 ILE A CA 1
ATOM 600 C C . ILE A 1 72 ? -2.468 -17.505 -21.084 1.00 24.88 736 ILE A C 1
ATOM 601 O O . ILE A 1 72 ? -3.678 -17.498 -21.337 1.00 26.39 736 ILE A O 1
ATOM 606 N N . ILE A 1 73 ? -1.990 -17.645 -19.846 1.00 24.81 737 ILE A N 1
ATOM 607 C CA . ILE A 1 73 ? -2.859 -17.805 -18.685 1.00 19.15 737 ILE A CA 1
ATOM 608 C C . ILE A 1 73 ? -2.699 -16.687 -17.671 1.00 23.76 737 ILE A C 1
ATOM 609 O O . ILE A 1 73 ? -3.436 -16.663 -16.680 1.00 25.33 737 ILE A O 1
ATOM 614 N N . GLY A 1 74 ? -1.761 -15.769 -17.872 1.00 24.44 738 GLY A N 1
ATOM 615 C CA . GLY A 1 74 ? -1.583 -14.678 -16.926 1.00 24.52 738 GLY A CA 1
ATOM 616 C C . GLY A 1 74 ? -0.706 -13.597 -17.514 1.00 24.87 738 GLY A C 1
ATOM 617 O O . GLY A 1 74 ? -0.030 -13.797 -18.528 1.00 21.27 738 GLY A O 1
ATOM 618 N N . THR A 1 75 ? -0.720 -12.435 -16.861 1.00 20.64 739 THR A N 1
ATOM 619 C CA . THR A 1 75 ? 0.115 -11.346 -17.343 1.00 23.78 739 THR A CA 1
ATOM 620 C C . THR A 1 75 ? 0.447 -10.398 -16.197 1.00 23.90 739 THR A C 1
ATOM 621 O O . THR A 1 75 ? -0.354 -10.198 -15.279 1.00 22.38 739 THR A O 1
ATOM 625 N N . ALA A 1 76 ? 1.647 -9.829 -16.266 1.00 22.02 740 ALA A N 1
ATOM 626 C CA . ALA A 1 76 ? 2.130 -8.857 -15.290 1.00 26.13 740 ALA A CA 1
ATOM 627 C C . ALA A 1 76 ? 2.586 -7.620 -16.051 1.00 26.92 740 ALA A C 1
ATOM 628 O O . ALA A 1 76 ? 3.554 -7.683 -16.817 1.00 25.84 740 ALA A O 1
ATOM 630 N N . LEU A 1 77 ? 1.890 -6.506 -15.848 1.00 22.15 741 LEU A N 1
ATOM 631 C CA . LEU A 1 77 ? 2.190 -5.248 -16.524 1.00 24.51 741 LEU A CA 1
ATOM 632 C C . LEU A 1 77 ? 2.911 -4.323 -15.550 1.00 27.13 741 LEU A C 1
ATOM 633 O O . LEU A 1 77 ? 2.398 -4.043 -14.462 1.00 24.62 741 LEU A O 1
ATOM 638 N N . ASN A 1 78 ? 4.099 -3.862 -15.938 1.00 21.68 742 ASN A N 1
ATOM 639 C CA . ASN A 1 78 ? 4.964 -3.083 -15.069 1.00 18.87 742 ASN A CA 1
ATOM 640 C C . ASN A 1 78 ? 5.473 -1.854 -15.799 1.00 24.21 742 ASN A C 1
ATOM 641 O O . ASN A 1 78 ? 5.670 -1.872 -17.017 1.00 21.82 742 ASN A O 1
ATOM 646 N N . PHE A 1 79 ? 5.701 -0.793 -15.025 1.00 24.94 743 PHE A N 1
ATOM 647 C CA . PHE A 1 79 ? 6.339 0.428 -15.491 1.00 26.19 743 PHE A CA 1
ATOM 648 C C . PHE A 1 79 ? 7.367 0.875 -14.462 1.00 23.64 743 PHE A C 1
ATOM 649 O O . PHE A 1 79 ? 7.278 0.543 -13.277 1.00 24.07 743 PHE A O 1
ATOM 657 N N . ASP A 1 80 ? 8.350 1.630 -14.930 1.00 24.18 744 ASP A N 1
ATOM 658 C CA . ASP A 1 80 ? 9.121 2.476 -14.034 1.00 24.61 744 ASP A CA 1
ATOM 659 C C . ASP A 1 80 ? 8.174 3.487 -13.401 1.00 23.05 744 ASP A C 1
ATOM 660 O O . ASP A 1 80 ? 7.529 4.266 -14.109 1.00 22.82 744 ASP A O 1
ATOM 665 N N . ALA A 1 81 ? 8.074 3.461 -12.069 1.00 22.19 745 ALA A N 1
ATOM 666 C CA . ALA A 1 81 ? 7.117 4.328 -11.388 1.00 27.99 745 ALA A CA 1
ATOM 667 C C . ALA A 1 81 ? 7.336 5.799 -11.726 1.00 27.51 74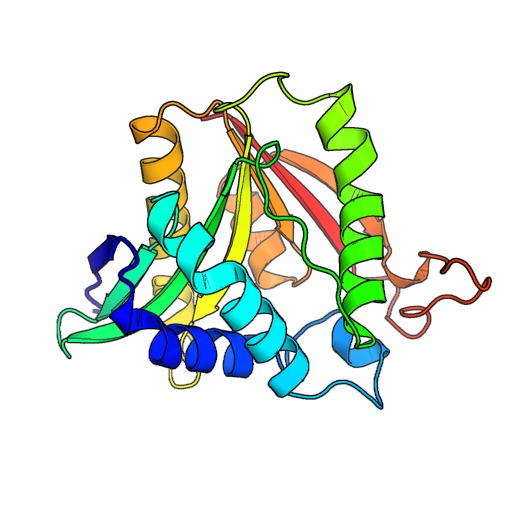5 ALA A C 1
ATOM 668 O O . ALA A 1 81 ? 6.388 6.590 -11.689 1.00 27.75 745 ALA A O 1
ATOM 670 N N . ARG A 1 82 ? 8.566 6.183 -12.062 1.00 26.17 746 ARG A N 1
ATOM 671 C CA . ARG A 1 82 ? 8.895 7.564 -12.391 1.00 29.44 746 ARG A CA 1
ATOM 672 C C . ARG A 1 82 ? 8.976 7.807 -13.899 1.00 36.41 746 ARG A C 1
ATOM 673 O O . ARG A 1 82 ? 9.569 8.803 -14.330 1.00 33.42 746 ARG A O 1
ATOM 681 N N . ASN A 1 83 ? 8.385 6.927 -14.705 1.00 31.34 747 ASN A N 1
ATOM 682 C CA . ASN A 1 83 ? 8.465 7.030 -16.161 1.00 30.66 747 ASN A CA 1
ATOM 683 C C . ASN A 1 83 ? 7.247 6.352 -16.789 1.00 29.80 747 ASN A C 1
ATOM 684 O O . ASN A 1 83 ? 7.360 5.558 -17.723 1.00 33.84 747 ASN A O 1
ATOM 689 N N . GLU A 1 84 ? 6.061 6.660 -16.271 1.00 29.58 748 GLU A N 1
ATOM 690 C CA . GLU A 1 84 ? 4.765 6.109 -16.644 1.00 33.56 748 GLU A CA 1
ATOM 691 C C . GLU A 1 84 ? 4.054 7.017 -17.636 1.00 36.88 748 GLU A C 1
ATOM 692 O O . GLU A 1 84 ? 4.091 8.244 -17.491 1.00 45.19 748 GLU A O 1
ATOM 698 N N . PRO A 1 85 ? 3.405 6.436 -18.644 1.00 39.47 749 PRO A N 1
ATOM 699 C CA . PRO A 1 85 ? 2.705 7.257 -19.639 1.00 48.33 749 PRO A CA 1
ATOM 700 C C . PRO A 1 85 ? 1.579 8.058 -19.005 1.00 49.84 749 PRO A C 1
ATOM 701 O O . PRO A 1 85 ? 1.001 7.667 -17.988 1.00 46.24 749 PRO A O 1
ATOM 705 N N . GLU A 1 86 ? 1.277 9.199 -19.620 1.00 58.12 750 GLU A N 1
ATOM 706 C CA . GLU A 1 86 ? 0.230 10.101 -19.147 1.00 67.68 750 GLU A CA 1
ATOM 707 C C . GLU A 1 86 ? -1.038 9.810 -19.943 1.00 62.52 750 GLU A C 1
ATOM 708 O O . GLU A 1 86 ? -1.203 10.290 -21.067 1.00 69.58 750 GLU A O 1
ATOM 714 N N . VAL A 1 87 ? -1.935 9.019 -19.360 1.00 55.54 751 VAL A N 1
ATOM 715 C CA . VAL A 1 87 ? -3.217 8.701 -19.974 1.00 54.92 751 VAL A CA 1
ATOM 716 C C . VAL A 1 87 ? -4.309 9.469 -19.240 1.00 64.50 751 VAL A C 1
ATOM 717 O O . VAL A 1 87 ? -4.262 9.627 -18.014 1.00 65.99 751 VAL A O 1
ATOM 721 N N . ASP A 1 88 ? -5.267 9.989 -20.000 1.00 57.85 752 ASP A N 1
ATOM 722 C CA . ASP A 1 88 ? -6.433 10.650 -19.434 1.00 64.15 752 ASP A CA 1
ATOM 723 C C . ASP A 1 88 ? -7.624 9.713 -19.560 1.00 59.44 752 ASP A C 1
ATOM 724 O O . ASP A 1 88 ? -7.886 9.173 -20.641 1.00 61.19 752 ASP A O 1
ATOM 729 N N . ILE A 1 89 ? -8.328 9.506 -18.453 1.00 58.26 753 ILE A N 1
ATOM 730 C CA . ILE A 1 89 ? -9.347 8.471 -18.345 1.00 55.94 753 ILE A CA 1
ATOM 731 C C . ILE A 1 89 ? -10.717 9.131 -18.338 1.00 55.70 753 ILE A C 1
ATOM 732 O O . ILE A 1 89 ? -10.938 10.116 -17.622 1.00 53.99 753 ILE A O 1
ATOM 737 N N . LYS A 1 90 ? -11.635 8.584 -19.137 1.00 55.53 754 LYS A N 1
ATOM 738 C CA . LYS A 1 90 ? -12.973 9.152 -19.263 1.00 59.62 754 LYS A CA 1
ATOM 739 C C . LYS A 1 90 ? -13.904 8.654 -18.164 1.00 59.92 754 LYS A C 1
ATOM 740 O O . LYS A 1 90 ? -14.686 9.431 -17.606 1.00 66.92 754 LYS A O 1
ATOM 746 N N . SER A 1 91 ? -13.821 7.369 -17.835 1.00 56.24 755 SER A N 1
ATOM 747 C CA . SER A 1 91 ? -14.828 6.702 -17.026 1.00 51.88 755 SER A CA 1
ATOM 748 C C . SER A 1 91 ? -14.677 7.047 -15.548 1.00 53.77 755 SER A C 1
ATOM 749 O O . SER A 1 91 ? -13.838 7.857 -15.143 1.00 47.39 755 SER A O 1
ATOM 752 N N . LYS A 1 92 ? -15.513 6.400 -14.730 1.00 52.26 756 LYS A N 1
ATOM 753 C CA . LYS A 1 92 ? -15.370 6.453 -13.282 1.00 48.09 756 LYS A CA 1
ATOM 754 C C . LYS A 1 92 ? -14.082 5.796 -12.807 1.00 43.71 756 LYS A C 1
ATOM 755 O O . LYS A 1 92 ? -13.728 5.949 -11.632 1.00 46.52 756 LYS A O 1
ATOM 761 N N . LEU A 1 93 ? -13.377 5.070 -13.685 1.00 38.97 757 LEU A N 1
ATOM 762 C CA . LEU A 1 93 ? -12.078 4.507 -13.333 1.00 40.87 757 LEU A CA 1
ATOM 763 C C . LEU A 1 93 ? -11.079 5.578 -12.916 1.00 38.04 757 LEU A C 1
ATOM 764 O O . LEU A 1 93 ? -10.110 5.266 -12.215 1.00 30.79 757 LEU A O 1
ATOM 769 N N . LEU A 1 94 ? -11.288 6.829 -13.338 1.00 35.99 758 LEU A N 1
ATOM 770 C CA . LEU A 1 94 ? -10.413 7.911 -12.905 1.00 35.93 758 LEU A CA 1
ATOM 771 C C . LEU A 1 94 ? -10.431 8.066 -11.390 1.00 24.10 758 LEU A C 1
ATOM 772 O O . LEU A 1 94 ? -9.408 8.403 -10.788 1.00 32.69 758 LEU A O 1
ATOM 777 N N . ILE A 1 95 ? -11.582 7.827 -10.761 1.00 30.72 759 ILE A N 1
ATOM 778 C CA . ILE A 1 95 ? -11.653 7.862 -9.305 1.00 30.75 759 ILE A CA 1
ATOM 779 C C . ILE A 1 95 ? -10.732 6.808 -8.704 1.00 28.31 759 ILE A C 1
ATOM 780 O O . ILE A 1 95 ? -10.052 7.059 -7.700 1.00 30.18 759 ILE A O 1
ATOM 785 N N . VAL A 1 96 ? -10.688 5.617 -9.310 1.00 27.47 760 VAL A N 1
ATOM 786 C CA . VAL A 1 96 ? -9.796 4.560 -8.828 1.00 24.72 760 VAL A CA 1
ATOM 787 C C . VAL A 1 96 ? -8.341 5.003 -8.929 1.00 24.67 760 VAL A C 1
ATOM 788 O O . VAL A 1 96 ? -7.563 4.866 -7.978 1.00 23.42 760 VAL A O 1
ATOM 792 N N . PHE A 1 97 ? -7.950 5.543 -10.087 1.00 23.11 761 PHE A N 1
ATOM 793 C CA . PHE A 1 97 ? -6.562 5.960 -10.256 1.00 25.67 761 PHE A CA 1
ATOM 794 C C . PHE A 1 97 ? -6.208 7.139 -9.358 1.00 26.10 761 PHE A C 1
ATOM 795 O O . PHE A 1 97 ? -5.071 7.231 -8.882 1.00 27.01 761 PHE A O 1
ATOM 803 N N . GLU A 1 98 ? -7.155 8.047 -9.108 1.00 22.90 762 GLU A N 1
ATOM 804 C CA . GLU A 1 98 ? -6.865 9.142 -8.189 1.00 21.65 762 GLU A CA 1
ATOM 805 C C . GLU A 1 98 ? -6.703 8.628 -6.764 1.00 24.42 762 GLU A C 1
ATOM 806 O O . GLU A 1 98 ? -5.848 9.116 -6.016 1.00 23.25 762 GLU A O 1
ATOM 812 N N . PHE A 1 99 ? -7.504 7.631 -6.373 1.00 23.20 763 PHE A N 1
ATOM 813 C CA . PHE A 1 99 ? -7.345 7.034 -5.050 1.00 20.29 763 PHE A CA 1
ATOM 814 C C . PHE A 1 99 ? -6.004 6.322 -4.922 1.00 24.32 763 PHE A C 1
ATOM 815 O O . PHE A 1 99 ? -5.351 6.402 -3.875 1.00 21.54 763 PHE A O 1
ATOM 823 N N . LEU A 1 100 ? -5.579 5.609 -5.971 1.00 22.17 764 LEU A N 1
ATOM 824 C CA . LEU A 1 100 ? -4.276 4.953 -5.922 1.00 23.88 764 LEU A CA 1
ATOM 825 C C . LEU A 1 100 ? -3.149 5.978 -5.816 1.00 25.16 764 LEU A C 1
ATOM 826 O O . LEU A 1 100 ? -2.178 5.767 -5.081 1.00 21.99 764 LEU A O 1
ATOM 831 N N . GLU A 1 101 ? -3.264 7.103 -6.526 1.00 22.34 765 GLU A N 1
ATOM 832 C CA . GLU A 1 101 ? -2.261 8.155 -6.370 1.00 22.92 765 GLU A CA 1
ATOM 833 C C . GLU A 1 101 ? -2.319 8.763 -4.972 1.00 21.54 765 GLU A C 1
ATOM 834 O O . GLU A 1 101 ? -1.280 9.110 -4.397 1.00 23.12 765 GLU A O 1
ATOM 840 N N . PHE A 1 102 ? -3.524 8.881 -4.404 1.00 20.78 766 PHE A N 1
ATOM 841 C CA . PHE A 1 102 ? -3.664 9.310 -3.013 1.00 18.09 766 PHE A CA 1
ATOM 842 C C . PHE A 1 102 ? -2.856 8.411 -2.082 1.00 28.53 766 PHE A C 1
ATOM 843 O O . PHE A 1 102 ? -2.180 8.897 -1.164 1.00 18.93 766 PHE A O 1
ATOM 851 N N . CYS A 1 103 ? -2.896 7.093 -2.322 1.00 22.61 767 CYS A N 1
ATOM 852 C CA . CYS A 1 103 ? -2.159 6.138 -1.497 1.00 18.53 767 CYS A CA 1
ATOM 853 C C . CYS A 1 103 ? -0.668 6.141 -1.804 1.00 20.38 767 CYS A C 1
ATOM 854 O O . CYS A 1 103 ? 0.155 6.085 -0.885 1.00 20.88 767 CYS A O 1
ATOM 857 N N . GLU A 1 104 ? -0.304 6.184 -3.086 1.00 17.31 768 GLU A N 1
ATOM 858 C CA . GLU A 1 104 ? 1.072 5.965 -3.520 1.00 19.94 768 GLU A CA 1
ATOM 859 C C . GLU A 1 104 ? 1.906 7.240 -3.544 1.00 24.48 768 GLU A C 1
ATOM 860 O O . GLU A 1 104 ? 3.086 7.208 -3.179 1.00 26.06 768 GLU A O 1
ATOM 866 N N . GLY A 1 105 ? 1.320 8.350 -3.987 1.00 22.69 769 GLY A N 1
ATOM 867 C CA . GLY A 1 105 ? 2.056 9.559 -4.286 1.00 25.09 769 GLY A CA 1
ATOM 868 C C . GLY A 1 105 ? 2.950 10.060 -3.169 1.00 23.86 769 GLY A C 1
ATOM 869 O O . GLY A 1 105 ? 4.168 10.191 -3.337 1.00 25.95 769 GLY A O 1
ATOM 870 N N . PRO A 1 106 ? 2.357 10.380 -2.013 1.00 24.16 770 PRO A N 1
ATOM 871 C CA . PRO A 1 106 ? 3.173 10.890 -0.895 1.00 26.88 770 PRO A CA 1
ATOM 872 C C . PRO A 1 106 ? 4.297 9.956 -0.488 1.00 28.81 770 PRO A C 1
ATOM 873 O O . PRO A 1 106 ? 5.388 10.417 -0.132 1.00 28.92 770 PRO A O 1
ATOM 877 N N . ILE A 1 107 ? 4.062 8.646 -0.537 1.00 25.18 771 ILE A N 1
ATOM 878 C CA . ILE A 1 107 ? 5.094 7.689 -0.156 1.00 26.53 771 ILE A CA 1
ATOM 879 C C . ILE A 1 107 ? 6.168 7.601 -1.235 1.00 23.63 771 ILE A C 1
ATOM 880 O O . ILE A 1 107 ? 7.368 7.692 -0.948 1.00 22.25 771 ILE A O 1
ATOM 885 N N . ARG A 1 108 ? 5.748 7.427 -2.490 1.00 17.07 772 ARG A N 1
ATOM 886 C CA . ARG A 1 108 ? 6.687 7.276 -3.600 1.00 23.37 772 ARG A CA 1
ATOM 887 C C . ARG A 1 108 ? 7.653 8.453 -3.691 1.00 25.60 772 ARG A C 1
ATOM 888 O O . ARG A 1 108 ? 8.862 8.267 -3.878 1.00 23.45 772 ARG A O 1
ATOM 896 N N . ASP A 1 109 ? 7.140 9.675 -3.579 1.00 25.37 773 ASP A N 1
ATOM 897 C CA . ASP A 1 109 ? 7.955 10.842 -3.883 1.00 28.37 773 ASP A CA 1
ATOM 898 C C . ASP A 1 109 ? 8.725 11.380 -2.686 1.00 28.26 773 ASP A C 1
ATOM 899 O O . ASP A 1 109 ? 9.582 12.253 -2.868 1.00 27.84 773 ASP A O 1
ATOM 904 N N . ASN A 1 110 ? 8.480 10.864 -1.480 1.00 21.35 774 ASN A N 1
ATOM 905 C CA . ASN A 1 110 ? 9.162 11.364 -0.298 1.00 27.22 774 ASN A CA 1
ATOM 906 C C . ASN A 1 110 ? 9.946 10.318 0.476 1.00 31.11 774 ASN A C 1
ATOM 907 O O . ASN A 1 110 ? 10.811 10.699 1.273 1.00 31.49 774 ASN A O 1
ATOM 912 N N . TYR A 1 111 ? 9.683 9.025 0.274 1.00 20.52 775 TYR A N 1
ATOM 913 C CA . TYR A 1 111 ? 10.367 7.980 1.023 1.00 21.82 775 TYR A CA 1
ATOM 914 C C . TYR A 1 111 ? 11.106 6.968 0.163 1.00 25.82 775 TYR A C 1
ATOM 915 O O . TYR A 1 111 ? 11.984 6.275 0.685 1.00 29.71 775 TYR A O 1
ATOM 924 N N . LEU A 1 112 ? 10.792 6.862 -1.117 1.00 24.69 776 LEU A N 1
ATOM 925 C CA . LEU A 1 112 ? 11.420 5.874 -1.981 1.00 21.77 776 LEU A CA 1
ATOM 926 C C . LEU A 1 112 ? 12.541 6.507 -2.799 1.00 28.97 776 LEU A C 1
ATOM 927 O O . LEU A 1 112 ? 12.592 7.731 -2.958 1.00 26.29 776 LEU A O 1
ATOM 932 N N . PRO A 1 113 ? 13.464 5.699 -3.336 1.00 35.14 777 PRO A N 1
ATOM 933 C CA . PRO A 1 113 ? 14.636 6.267 -4.020 1.00 29.05 777 PRO A CA 1
ATOM 934 C C . PRO A 1 113 ? 14.258 7.153 -5.198 1.00 28.23 777 PRO A C 1
ATOM 935 O O . PRO A 1 113 ? 13.329 6.862 -5.955 1.00 30.88 777 PRO A O 1
ATOM 939 N N . LYS A 1 114 ? 15.005 8.244 -5.348 1.00 31.02 778 LYS A N 1
ATOM 940 C CA . LYS A 1 114 ? 14.806 9.175 -6.442 1.00 28.70 778 LYS A CA 1
ATOM 941 C C . LYS A 1 114 ? 15.522 8.686 -7.695 1.00 26.94 778 LYS A C 1
ATOM 942 O O . LYS A 1 114 ? 16.476 7.905 -7.636 1.00 39.87 778 LYS A O 1
ATOM 948 N N . GLY A 1 115 ? 15.045 9.155 -8.839 1.00 27.34 779 GLY A N 1
ATOM 949 C CA . GLY A 1 115 ? 15.696 8.878 -10.099 1.00 29.11 779 GLY A CA 1
ATOM 950 C C . GLY A 1 115 ? 15.004 7.777 -10.885 1.00 37.65 779 GLY A C 1
ATOM 951 O O . GLY A 1 115 ? 14.178 7.017 -10.371 1.00 28.43 779 GLY A O 1
ATOM 952 N N . LEU A 1 116 ? 15.354 7.701 -12.163 1.00 31.71 780 LEU A N 1
ATOM 953 C CA . LEU A 1 116 ? 14.815 6.678 -13.039 1.00 30.18 780 LEU A CA 1
ATOM 954 C C . LEU A 1 116 ? 15.469 5.333 -12.735 1.00 26.06 780 LEU A C 1
ATOM 955 O O . LEU A 1 116 ? 16.541 5.256 -12.129 1.00 28.92 780 LEU A O 1
ATOM 960 N N . ASN A 1 117 ? 14.793 4.263 -13.152 1.00 23.32 781 ASN A N 1
ATOM 961 C CA . ASN A 1 117 ? 15.302 2.900 -13.015 1.00 28.80 781 ASN A CA 1
ATOM 962 C C . ASN A 1 117 ? 15.500 2.520 -11.549 1.00 25.55 781 ASN A C 1
ATOM 963 O O . ASN A 1 117 ? 16.382 1.726 -11.213 1.00 25.08 781 ASN A O 1
ATOM 968 N N . GLN A 1 118 ? 14.686 3.089 -10.663 1.00 24.67 782 GLN A N 1
ATOM 969 C CA . GLN A 1 118 ? 14.743 2.794 -9.238 1.00 26.84 782 GLN A CA 1
ATOM 970 C C . GLN A 1 118 ? 13.521 2.030 -8.753 1.00 22.14 782 GLN A C 1
ATOM 971 O O . GLN A 1 118 ? 13.652 1.018 -8.062 1.00 28.06 782 GLN A O 1
ATOM 977 N N . ILE A 1 119 ? 12.330 2.493 -9.102 1.00 20.96 783 ILE A N 1
ATOM 978 C CA . ILE A 1 119 ? 11.085 1.943 -8.585 1.00 25.01 783 ILE A CA 1
ATOM 979 C C . ILE A 1 119 ? 10.384 1.211 -9.721 1.00 25.58 783 ILE A C 1
ATOM 980 O O . ILE A 1 119 ? 9.914 1.838 -10.679 1.00 26.07 783 ILE A O 1
ATOM 985 N N . LEU A 1 120 ? 10.304 -0.114 -9.614 1.00 23.32 784 LEU A N 1
ATOM 986 C CA . LEU A 1 120 ? 9.512 -0.915 -10.537 1.00 25.35 784 LEU A CA 1
ATOM 987 C C . LEU A 1 120 ? 8.078 -0.978 -10.024 1.00 20.99 784 LEU A C 1
ATOM 988 O O . LEU A 1 120 ? 7.815 -1.556 -8.963 1.00 22.78 784 LEU A O 1
ATOM 993 N N . HIS A 1 121 ? 7.155 -0.392 -10.778 1.00 20.67 785 HIS A N 1
ATOM 994 C CA . HIS A 1 121 ? 5.753 -0.308 -10.385 1.00 18.14 785 HIS A CA 1
ATOM 995 C C . HIS A 1 121 ? 5.010 -1.489 -10.993 1.00 22.03 785 HIS A C 1
ATOM 996 O O . HIS A 1 121 ? 4.834 -1.557 -12.213 1.00 23.88 785 HIS A O 1
ATOM 1003 N N . SER A 1 122 ? 4.594 -2.425 -10.144 1.00 22.87 786 SER A N 1
ATOM 1004 C CA . SER A 1 122 ? 3.715 -3.516 -10.563 1.00 25.67 786 SER A CA 1
ATOM 1005 C C . SER A 1 122 ? 2.299 -2.965 -10.567 1.00 29.63 786 SER A C 1
ATOM 1006 O O . SER A 1 122 ? 1.667 -2.841 -9.516 1.00 34.81 786 SER A O 1
ATOM 1009 N N . PHE A 1 123 ? 1.793 -2.604 -11.742 1.00 29.96 787 PHE A N 1
ATOM 1010 C CA . PHE A 1 123 ? 0.543 -1.863 -11.760 1.00 41.33 787 PHE A CA 1
ATOM 1011 C C . PHE A 1 123 ? -0.659 -2.691 -12.193 1.00 37.20 787 PHE A C 1
ATOM 1012 O O . PHE A 1 123 ? -1.780 -2.350 -11.807 1.00 31.31 787 PHE A O 1
ATOM 1020 N N . MET A 1 124 ? -0.465 -3.782 -12.935 1.00 31.34 788 MET A N 1
ATOM 1021 C CA . MET A 1 124 ? -1.546 -4.723 -13.200 1.00 31.94 788 MET A CA 1
ATOM 1022 C C . MET A 1 124 ? -1.010 -6.146 -13.188 1.00 32.21 788 MET A C 1
ATOM 1023 O O . MET A 1 124 ? 0.088 -6.415 -13.686 1.00 32.56 788 MET A O 1
ATOM 1028 N N . MET A 1 125 ? -1.794 -7.045 -12.599 1.00 30.80 789 MET A N 1
ATOM 1029 C CA . MET A 1 125 ? -1.545 -8.480 -12.631 1.00 28.74 789 MET A CA 1
ATOM 1030 C C . MET A 1 125 ? -2.887 -9.168 -12.819 1.00 40.12 789 MET A C 1
ATOM 1031 O O . MET A 1 125 ? -3.862 -8.808 -12.152 1.00 43.26 789 MET A O 1
ATOM 1036 N N . GLY A 1 126 ? -2.948 -10.132 -13.724 1.00 26.96 790 GLY A N 1
ATOM 1037 C CA . GLY A 1 126 ? -4.196 -10.828 -13.992 1.00 25.94 790 GLY A CA 1
ATOM 1038 C C . GLY A 1 126 ? -3.942 -12.244 -14.453 1.00 29.74 790 GLY A C 1
ATOM 1039 O O . GLY A 1 126 ? -2.873 -12.562 -14.983 1.00 25.39 790 GLY A O 1
ATOM 1040 N N . THR A 1 127 ? -4.936 -13.104 -14.239 1.00 26.03 791 THR A N 1
ATOM 1041 C CA . THR A 1 127 ? -4.901 -14.489 -14.686 1.00 31.25 791 THR A CA 1
ATOM 1042 C C . THR A 1 127 ? -6.168 -14.792 -15.469 1.00 24.98 791 THR A C 1
ATOM 1043 O O . THR A 1 127 ? -7.209 -14.167 -15.250 1.00 26.34 791 THR A O 1
ATOM 1047 N N . ALA A 1 128 ? -6.075 -15.775 -16.363 1.00 25.08 792 ALA A N 1
ATOM 1048 C CA . ALA A 1 128 ? -7.199 -16.128 -17.222 1.00 25.45 792 ALA A CA 1
ATOM 1049 C C . ALA A 1 128 ? -8.393 -16.612 -16.400 1.00 32.13 792 ALA A C 1
ATOM 1050 O O . ALA A 1 128 ? -8.245 -17.206 -15.328 1.00 30.86 792 ALA A O 1
ATOM 1052 N N . GLU A 1 129 ? -9.593 -16.359 -16.935 1.00 34.32 793 GLU A N 1
ATOM 1053 C CA . GLU A 1 129 ? -10.835 -16.628 -16.211 1.00 40.55 793 GLU A CA 1
ATOM 1054 C C . GLU A 1 129 ? -11.020 -18.107 -15.882 1.00 38.26 793 GLU A C 1
ATOM 1055 O O . GLU A 1 129 ? -11.622 -18.441 -14.855 1.00 42.38 793 GLU A O 1
ATOM 1061 N N . LYS A 1 130 ? -10.532 -19.001 -16.734 1.00 30.75 794 LYS A N 1
ATOM 1062 C CA . LYS A 1 130 ? -10.831 -20.422 -16.627 1.00 43.26 794 LY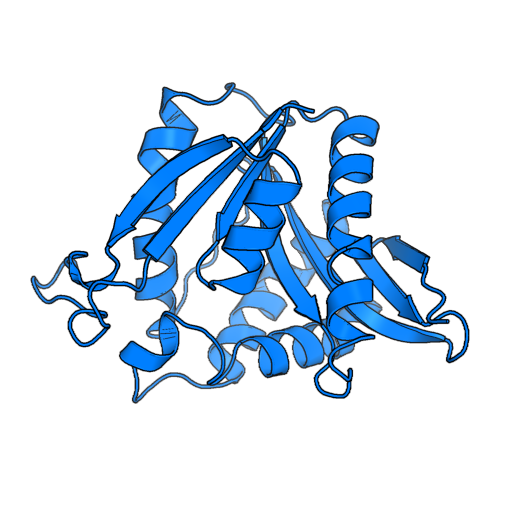S A CA 1
ATOM 1063 C C . LYS A 1 130 ? -9.913 -21.162 -15.663 1.00 41.35 794 LYS A C 1
ATOM 1064 O O . LYS A 1 130 ? -10.069 -22.375 -15.495 1.00 40.14 794 LYS A O 1
ATOM 1070 N N . LEU A 1 131 ? -8.959 -20.478 -15.037 1.00 36.92 795 LEU A N 1
ATOM 1071 C CA . LEU A 1 131 ? -8.066 -21.148 -14.103 1.00 35.71 795 LEU A CA 1
ATOM 1072 C C . LEU A 1 131 ? -8.836 -21.585 -12.862 1.00 35.15 795 LEU A C 1
ATOM 1073 O O . LEU A 1 131 ? -9.596 -20.800 -12.287 1.00 34.58 795 LEU A O 1
ATOM 1078 N N . ASN A 1 132 ? -8.650 -22.845 -12.455 1.00 34.04 796 ASN A N 1
ATOM 1079 C CA . ASN A 1 132 ? -9.195 -23.322 -11.190 1.00 31.78 796 ASN A CA 1
ATOM 1080 C C . ASN A 1 132 ? -8.336 -22.770 -10.046 1.00 35.43 796 ASN A C 1
ATOM 1081 O O . ASN A 1 132 ? -7.282 -22.177 -10.289 1.00 30.44 796 ASN A O 1
ATOM 1086 N N . PRO A 1 133 ? -8.768 -22.925 -8.782 1.00 29.44 797 PRO A N 1
ATOM 1087 C CA . PRO A 1 133 ? -7.980 -22.342 -7.678 1.00 30.35 797 PRO A CA 1
ATOM 1088 C C . PRO A 1 133 ? -6.515 -22.754 -7.664 1.00 26.06 797 PRO A C 1
ATOM 1089 O O . PRO A 1 133 ? -5.650 -21.893 -7.470 1.00 30.63 797 PRO A O 1
ATOM 1093 N N . ARG A 1 134 ? -6.211 -24.041 -7.857 1.00 30.47 798 ARG A N 1
ATOM 1094 C CA A ARG A 1 134 ? -4.817 -24.476 -7.875 0.64 29.48 798 ARG A CA 1
ATOM 1095 C CA B ARG A 1 134 ? -4.817 -24.475 -7.875 0.36 29.43 798 ARG A CA 1
ATOM 1096 C C . ARG A 1 134 ? -4.027 -23.749 -8.961 1.00 28.28 798 ARG A C 1
ATOM 1097 O O . ARG A 1 134 ? -2.904 -23.288 -8.720 1.00 25.78 798 ARG A O 1
ATOM 1112 N N . GLU A 1 135 ? -4.601 -23.631 -10.158 1.00 28.46 799 GLU A N 1
ATOM 1113 C CA . GLU A 1 135 ? -3.895 -22.979 -11.257 1.00 28.52 799 GLU A CA 1
ATOM 1114 C C . GLU A 1 135 ? -3.748 -21.482 -11.016 1.00 24.31 799 GLU A C 1
ATOM 1115 O O . GLU A 1 135 ? -2.721 -20.888 -11.370 1.00 23.84 799 GLU A O 1
ATOM 1121 N N . ASN A 1 136 ? -4.759 -20.853 -10.419 1.00 23.77 800 ASN A N 1
ATOM 1122 C CA . ASN A 1 136 ? -4.668 -19.424 -10.138 1.00 24.08 800 ASN A CA 1
ATOM 1123 C C . ASN A 1 136 ? -3.564 -19.140 -9.127 1.00 25.61 800 ASN A C 1
ATOM 1124 O O . ASN A 1 136 ? -2.734 -18.247 -9.326 1.00 23.66 800 ASN A O 1
ATOM 1129 N 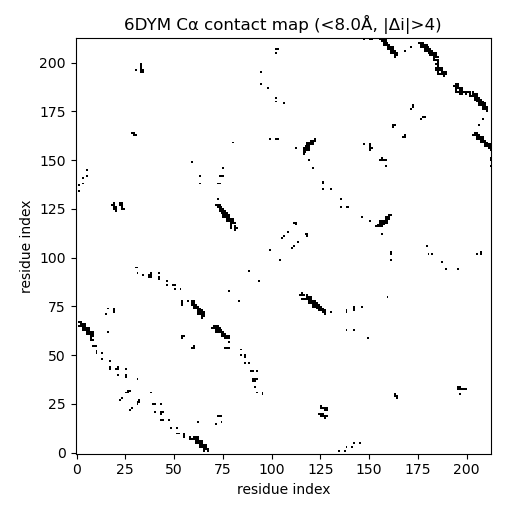N . ILE A 1 137 ? -3.526 -19.913 -8.041 1.00 29.06 801 ILE A N 1
ATOM 1130 C CA . ILE A 1 137 ? -2.497 -19.722 -7.024 1.00 29.74 801 ILE A CA 1
ATOM 1131 C C . ILE A 1 137 ? -1.114 -20.019 -7.594 1.00 25.96 801 ILE A C 1
ATOM 1132 O O . ILE A 1 137 ? -0.148 -19.291 -7.331 1.00 27.47 801 ILE A O 1
ATOM 1137 N N . ALA A 1 138 ? -0.992 -21.085 -8.387 1.00 24.19 802 ALA A N 1
ATOM 1138 C CA . ALA A 1 138 ? 0.295 -21.387 -9.008 1.00 30.19 802 ALA A CA 1
ATOM 1139 C C . ALA A 1 138 ? 0.748 -20.251 -9.920 1.00 20.11 802 ALA A C 1
ATOM 1140 O O . ALA A 1 138 ? 1.918 -19.852 -9.893 1.00 27.02 802 ALA A O 1
ATOM 1142 N N . CYS A 1 139 ? -0.165 -19.716 -10.735 1.00 21.20 803 CYS A N 1
ATOM 1143 C CA . CYS A 1 139 ? 0.209 -18.639 -11.645 1.00 26.15 803 CYS A CA 1
ATOM 1144 C C . CYS A 1 139 ? 0.609 -17.382 -10.876 1.00 21.58 803 CYS A C 1
ATOM 1145 O O . CYS A 1 139 ? 1.596 -16.724 -11.225 1.00 22.45 803 CYS A O 1
ATOM 1148 N N . MET A 1 140 ? -0.124 -17.050 -9.808 1.00 23.23 804 MET A N 1
ATOM 1149 C CA A MET A 1 140 ? 0.224 -15.875 -9.012 0.66 25.17 804 MET A CA 1
ATOM 1150 C CA B MET A 1 140 ? 0.230 -15.871 -9.025 0.34 25.11 804 MET A CA 1
ATOM 115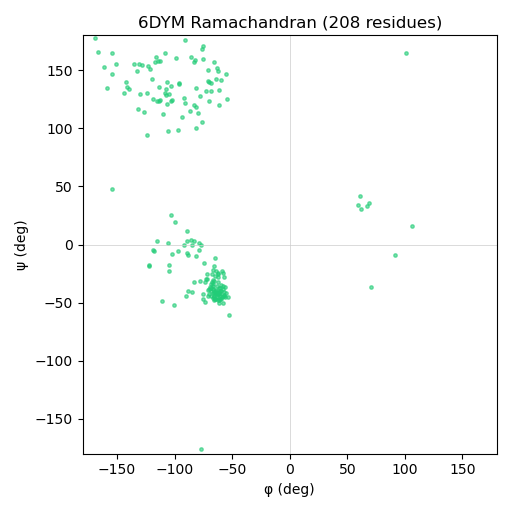1 C C . MET A 1 140 ? 1.609 -16.018 -8.393 1.00 24.32 804 MET A C 1
ATOM 1152 O O . MET A 1 140 ? 2.420 -15.084 -8.446 1.00 23.82 804 MET A O 1
ATOM 1161 N N . HIS A 1 141 ? 1.898 -17.182 -7.796 1.00 19.76 805 HIS A N 1
ATOM 1162 C CA . HIS A 1 141 ? 3.235 -17.424 -7.255 1.00 22.24 805 HIS A CA 1
ATOM 1163 C C . HIS A 1 141 ? 4.295 -17.274 -8.343 1.00 26.07 805 HIS A C 1
ATOM 1164 O O . HIS A 1 141 ? 5.368 -16.705 -8.109 1.00 25.84 805 HIS A O 1
ATOM 1171 N N . PHE A 1 142 ? 4.002 -17.771 -9.547 1.00 20.01 806 PHE A N 1
ATOM 1172 C CA . PHE A 1 142 ? 4.970 -17.719 -10.639 1.00 26.77 806 PHE A CA 1
ATOM 1173 C C . PHE A 1 142 ? 5.226 -16.283 -11.083 1.00 23.74 806 PHE A C 1
ATOM 1174 O O . PHE A 1 142 ? 6.377 -15.875 -11.274 1.00 23.46 806 PHE A O 1
ATOM 1182 N N . MET A 1 143 ? 4.163 -15.500 -11.265 1.00 19.23 807 MET A N 1
ATOM 1183 C CA . MET A 1 143 ? 4.341 -14.109 -11.674 1.00 21.19 807 MET A CA 1
ATOM 1184 C C . MET A 1 143 ? 5.018 -13.293 -10.581 1.00 22.25 807 MET A C 1
ATOM 1185 O O . MET A 1 143 ? 5.831 -12.410 -10.870 1.00 26.58 807 MET A O 1
ATOM 1190 N N . GLU A 1 144 ? 4.678 -13.557 -9.323 1.00 25.91 808 GLU A N 1
ATOM 1191 C CA . GLU A 1 144 ? 5.338 -12.863 -8.225 1.00 24.48 808 GLU A CA 1
ATOM 1192 C C . GLU A 1 144 ? 6.836 -13.137 -8.235 1.00 31.62 808 GLU A C 1
ATOM 1193 O O . GLU A 1 144 ? 7.652 -12.233 -8.011 1.00 30.61 808 GLU A O 1
ATOM 1199 N N . HIS A 1 145 ? 7.212 -14.392 -8.488 1.00 24.07 809 HIS A N 1
ATOM 1200 C CA . HIS A 1 145 ? 8.616 -14.771 -8.570 1.00 23.03 809 HIS A CA 1
ATOM 1201 C C . HIS A 1 145 ? 9.297 -14.122 -9.767 1.00 27.74 809 HIS A C 1
ATOM 1202 O O . HIS A 1 145 ? 10.456 -13.711 -9.674 1.00 32.55 809 HIS A O 1
ATOM 1209 N N . GLU A 1 146 ? 8.599 -14.018 -10.900 1.00 24.74 810 GLU A N 1
ATOM 1210 C CA . GLU A 1 146 ? 9.226 -13.463 -12.095 1.00 27.17 810 GLU A CA 1
ATOM 1211 C C . GLU A 1 146 ? 9.318 -11.942 -12.058 1.00 26.74 810 GLU A C 1
ATOM 1212 O O . GLU A 1 146 ? 10.252 -11.373 -12.634 1.00 24.77 810 GLU A O 1
ATOM 1218 N N . VAL A 1 147 ? 8.371 -11.262 -11.411 1.00 27.87 811 VAL A N 1
ATOM 1219 C CA . VAL A 1 147 ? 8.499 -9.814 -11.262 1.00 26.04 811 VAL A CA 1
ATOM 1220 C C . VAL A 1 147 ? 9.761 -9.481 -10.473 1.00 31.27 811 VAL A C 1
ATOM 1221 O O . VAL A 1 147 ? 10.513 -8.564 -10.829 1.00 29.76 811 VAL A O 1
ATOM 1225 N N . LEU A 1 148 ? 10.028 -10.242 -9.409 1.00 31.11 812 LEU A N 1
ATOM 1226 C CA . LEU A 1 148 ? 11.270 -10.072 -8.659 1.00 34.20 812 LEU A CA 1
ATOM 1227 C C . LEU A 1 148 ? 12.484 -10.241 -9.566 1.00 34.71 812 LEU A C 1
ATOM 1228 O O . LEU A 1 148 ? 13.428 -9.446 -9.504 1.00 34.53 812 LEU A O 1
ATOM 1233 N N . ARG A 1 149 ? 12.464 -11.260 -10.430 1.00 32.83 813 ARG A N 1
ATOM 1234 C CA . ARG A 1 149 ? 13.593 -11.514 -11.321 1.00 31.03 813 ARG A CA 1
ATOM 1235 C C . ARG A 1 149 ? 13.809 -10.362 -12.293 1.00 32.91 813 ARG A C 1
ATOM 1236 O O . ARG A 1 149 ? 14.952 -9.969 -12.559 1.00 36.05 813 ARG A O 1
ATOM 1244 N N . VAL A 1 150 ? 12.725 -9.826 -12.857 1.00 31.06 814 VAL A N 1
ATOM 1245 C CA . VAL A 1 150 ? 12.851 -8.696 -13.772 1.00 31.03 814 VAL A CA 1
ATOM 1246 C C . VAL A 1 150 ? 13.454 -7.500 -13.047 1.00 29.76 814 VAL A C 1
ATOM 1247 O O . VAL A 1 150 ? 14.339 -6.815 -13.574 1.00 27.09 814 VAL A O 1
ATOM 1251 N N . ALA A 1 151 ? 13.016 -7.260 -11.809 1.00 26.24 815 ALA A N 1
ATOM 1252 C CA . ALA A 1 151 ? 13.517 -6.128 -11.036 1.00 28.13 815 ALA A CA 1
ATOM 1253 C C . ALA A 1 151 ? 15.035 -6.185 -10.871 1.00 31.74 815 ALA A C 1
ATOM 1254 O O . ALA A 1 151 ? 15.731 -5.194 -11.128 1.00 28.31 815 ALA A O 1
ATOM 1256 N N . ARG A 1 152 ? 15.568 -7.335 -10.433 1.00 31.33 816 ARG A N 1
ATOM 1257 C CA . ARG A 1 152 ? 17.017 -7.454 -10.256 1.00 35.85 816 ARG A CA 1
ATOM 1258 C C . ARG A 1 152 ? 17.744 -7.361 -11.590 1.00 35.28 816 ARG A C 1
ATOM 1259 O O . ARG A 1 152 ? 18.742 -6.643 -11.720 1.00 35.37 816 ARG A O 1
ATOM 1267 N N . GLU A 1 153 ? 17.266 -8.103 -12.590 1.00 27.59 817 GLU A N 1
ATOM 1268 C CA . GLU A 1 153 ? 17.976 -8.182 -13.861 1.00 33.61 817 GLU A CA 1
ATOM 1269 C C . GLU A 1 153 ? 17.985 -6.834 -14.575 1.00 38.13 817 GLU A C 1
ATOM 1270 O O . GLU A 1 153 ? 18.943 -6.502 -15.283 1.00 35.37 817 GLU A O 1
ATOM 1276 N N . LYS A 1 154 ? 16.938 -6.037 -14.389 1.00 32.54 818 LYS A N 1
ATOM 1277 C CA . LYS A 1 154 ? 16.877 -4.690 -14.936 1.00 27.94 818 LYS A CA 1
ATOM 1278 C C . LYS A 1 154 ? 17.459 -3.643 -13.992 1.00 25.35 818 LYS A C 1
ATOM 1279 O O . LYS A 1 154 ? 17.397 -2.449 -14.300 1.00 27.60 818 LYS A O 1
ATOM 1285 N N . GLN A 1 155 ? 18.004 -4.063 -12.845 1.00 26.69 819 GLN A N 1
ATOM 1286 C CA . GLN A 1 155 ? 18.755 -3.187 -11.938 1.00 29.32 819 GLN A CA 1
ATOM 1287 C C . GLN A 1 155 ? 17.861 -2.152 -11.254 1.00 33.33 819 GLN A C 1
ATOM 1288 O O . GLN A 1 155 ? 18.283 -1.023 -11.006 1.00 27.84 819 GLN A O 1
ATOM 1294 N N . PHE A 1 156 ? 16.628 -2.533 -10.933 1.00 26.30 820 PHE A N 1
ATOM 1295 C CA . PHE A 1 156 ? 15.792 -1.663 -10.123 1.00 28.45 820 PHE A CA 1
ATOM 1296 C C . PHE A 1 156 ? 16.135 -1.839 -8.647 1.00 27.48 820 PHE A C 1
ATOM 1297 O O . PHE A 1 156 ? 16.720 -2.843 -8.234 1.00 25.81 820 PHE A O 1
ATOM 1305 N N . ALA A 1 157 ? 15.777 -0.831 -7.848 1.00 28.07 821 ALA A N 1
ATOM 1306 C CA . ALA A 1 157 ? 16.035 -0.904 -6.414 1.00 28.46 821 ALA A CA 1
ATOM 1307 C C . ALA A 1 157 ? 14.951 -1.677 -5.676 1.00 25.19 821 ALA A C 1
ATOM 1308 O O . ALA A 1 157 ? 15.241 -2.336 -4.669 1.00 26.57 821 ALA A O 1
ATOM 1310 N N . GLY A 1 158 ? 13.711 -1.611 -6.145 1.00 24.69 822 GLY A N 1
ATOM 1311 C CA . GLY A 1 158 ? 12.661 -2.369 -5.490 1.00 27.04 822 GLY A CA 1
ATOM 1312 C C . GLY A 1 158 ? 11.392 -2.379 -6.310 1.00 25.09 822 GLY A C 1
ATOM 1313 O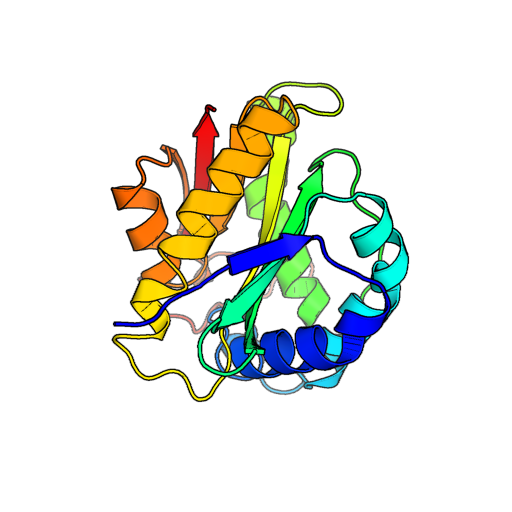 O . GLY A 1 158 ? 11.301 -1.756 -7.372 1.00 24.61 822 GLY A O 1
ATOM 1314 N N . ILE A 1 159 ? 10.402 -3.099 -5.784 1.00 24.19 823 ILE A N 1
ATOM 1315 C CA . ILE A 1 159 ? 9.100 -3.268 -6.418 1.00 24.02 823 ILE A CA 1
ATOM 1316 C C . ILE A 1 159 ? 8.042 -2.582 -5.563 1.00 22.40 823 ILE A C 1
ATOM 1317 O O . ILE A 1 159 ? 8.008 -2.753 -4.338 1.00 20.33 823 ILE A O 1
ATOM 1322 N N . PHE A 1 160 ? 7.152 -1.844 -6.221 1.00 22.65 824 PHE A N 1
ATOM 1323 C CA . PHE A 1 160 ? 6.191 -0.954 -5.582 1.00 19.84 824 PHE A CA 1
ATOM 1324 C C . PHE A 1 160 ? 4.807 -1.255 -6.139 1.00 21.30 824 PHE A C 1
ATOM 1325 O O . PHE A 1 160 ? 4.637 -1.321 -7.360 1.00 22.10 824 PHE A O 1
ATOM 1333 N N . THR A 1 161 ? 3.825 -1.449 -5.258 1.00 22.38 825 THR A N 1
ATOM 1334 C CA . THR A 1 161 ? 2.473 -1.745 -5.721 1.00 29.19 825 THR A CA 1
ATOM 1335 C C . THR A 1 161 ? 1.467 -1.464 -4.609 1.00 31.01 825 THR A C 1
ATOM 1336 O O . THR A 1 161 ? 1.804 -1.515 -3.421 1.00 26.69 825 THR A O 1
ATOM 1340 N N . THR A 1 162 ? 0.233 -1.142 -5.009 1.00 20.31 826 THR A N 1
ATOM 1341 C CA . THR A 1 162 ? -0.895 -1.053 -4.083 1.00 23.21 826 THR A CA 1
ATOM 1342 C C . THR A 1 162 ? -1.790 -2.265 -4.299 1.00 22.79 826 THR A C 1
ATOM 1343 O O . THR A 1 162 ? -2.299 -2.475 -5.404 1.00 22.59 826 THR A O 1
ATOM 1347 N N . ASN A 1 163 ? -1.984 -3.051 -3.251 1.00 21.80 827 ASN A N 1
ATOM 1348 C CA . ASN A 1 163 ? -2.777 -4.266 -3.340 1.00 25.57 827 ASN A CA 1
ATOM 1349 C C . ASN A 1 163 ? -4.149 -4.010 -2.737 1.00 20.60 827 ASN A C 1
ATOM 1350 O O . ASN A 1 163 ? -4.261 -3.581 -1.582 1.00 20.34 827 ASN A O 1
ATOM 1355 N N . THR A 1 164 ? -5.187 -4.266 -3.530 1.00 17.53 828 THR A N 1
ATOM 1356 C CA . THR A 1 164 ? -6.548 -3.910 -3.173 1.00 23.95 828 THR A CA 1
ATOM 1357 C C . THR A 1 164 ? -7.453 -5.116 -2.988 1.00 25.64 828 THR A C 1
ATOM 1358 O O . THR A 1 164 ? -8.651 -4.938 -2.746 1.00 19.47 828 THR A O 1
ATOM 1362 N N . SER A 1 165 ? -6.926 -6.332 -3.099 1.00 23.11 829 SER A N 1
ATOM 1363 C CA . SER A 1 165 ? -7.717 -7.516 -2.814 1.00 27.94 829 SER A CA 1
ATOM 1364 C C . SER A 1 165 ? -7.059 -8.314 -1.696 1.00 25.47 829 SER A C 1
ATOM 1365 O O . SER A 1 165 ? -5.836 -8.256 -1.524 1.00 20.20 829 SER A O 1
ATOM 1368 N N . PRO A 1 166 ? -7.842 -9.049 -0.903 1.00 23.91 830 PRO A N 1
ATOM 1369 C CA . PRO A 1 166 ? -7.234 -9.797 0.211 1.00 22.67 830 PRO A CA 1
ATOM 1370 C C . PRO A 1 166 ? -6.167 -10.781 -0.243 1.00 24.83 830 PRO A C 1
ATOM 1371 O O . PRO A 1 166 ? -5.151 -10.942 0.443 1.00 23.14 830 PRO A O 1
ATOM 1375 N N . LEU A 1 167 ? -6.346 -11.412 -1.405 1.00 21.87 831 LEU A N 1
ATOM 1376 C CA . LEU A 1 167 ? -5.380 -12.409 -1.859 1.00 24.95 831 LEU A CA 1
ATOM 1377 C C . LEU A 1 167 ? -4.066 -11.758 -2.275 1.00 24.94 831 LEU A C 1
ATOM 1378 O O . LEU A 1 167 ? -2.985 -12.259 -1.946 1.00 21.67 831 LEU A O 1
ATOM 1383 N N . THR A 1 168 ? -4.133 -10.652 -3.029 1.00 19.91 832 THR A N 1
ATOM 1384 C CA . THR A 1 168 ? -2.896 -9.986 -3.430 1.00 21.26 832 THR A CA 1
ATOM 1385 C C . THR A 1 168 ? -2.198 -9.356 -2.233 1.00 17.02 832 THR A C 1
ATOM 1386 O O . THR A 1 168 ? -0.964 -9.317 -2.190 1.00 18.13 832 THR A O 1
ATOM 1390 N N . GLN A 1 169 ? -2.967 -8.867 -1.257 1.00 17.07 833 GLN A N 1
ATOM 1391 C CA . GLN A 1 169 ? -2.369 -8.318 -0.042 1.00 20.32 833 GLN A CA 1
ATOM 1392 C C . GLN A 1 169 ? -1.650 -9.396 0.758 1.00 21.12 833 GLN A C 1
ATOM 1393 O O . GLN A 1 169 ? -0.534 -9.177 1.242 1.00 18.93 833 GLN A O 1
ATOM 1399 N N . GLN A 1 170 ? -2.273 -10.566 0.910 1.00 23.14 834 GLN A N 1
ATOM 1400 C CA . GLN A 1 170 ? -1.657 -11.633 1.691 1.00 18.38 834 GLN A CA 1
ATOM 1401 C C . GLN A 1 170 ? -0.452 -12.222 0.967 1.00 17.43 834 GLN A C 1
ATOM 1402 O O . GLN A 1 170 ? 0.564 -12.541 1.597 1.00 20.96 834 GLN A O 1
ATOM 1408 N N . LEU A 1 171 ? -0.546 -12.383 -0.353 1.00 17.62 835 LEU A N 1
ATOM 1409 C CA . LEU A 1 171 ? 0.611 -12.843 -1.116 1.00 16.58 835 LEU A CA 1
ATOM 1410 C C . LEU A 1 171 ? 1.797 -11.906 -0.934 1.00 21.56 835 LEU A C 1
ATOM 1411 O O . LEU A 1 171 ? 2.930 -12.357 -0.734 1.00 21.52 835 LEU A O 1
ATOM 1416 N N . ALA A 1 172 ? 1.556 -10.594 -1.001 1.00 20.67 836 ALA A N 1
ATOM 1417 C CA . ALA A 1 172 ? 2.634 -9.633 -0.794 1.00 19.40 836 ALA A CA 1
ATOM 1418 C C . ALA A 1 172 ? 3.256 -9.787 0.587 1.00 19.15 836 ALA A C 1
ATOM 1419 O O . ALA A 1 172 ? 4.479 -9.690 0.740 1.00 21.31 836 ALA A O 1
ATOM 1421 N N . ASP A 1 173 ? 2.431 -10.025 1.608 1.00 22.92 837 ASP A N 1
ATOM 1422 C CA . ASP A 1 173 ? 2.960 -10.217 2.956 1.00 22.85 837 ASP A CA 1
ATOM 1423 C C . ASP A 1 173 ? 3.882 -11.430 3.032 1.00 26.55 837 ASP A C 1
ATOM 1424 O O . ASP A 1 173 ? 4.982 -11.343 3.588 1.00 24.80 837 ASP A O 1
ATOM 1429 N N . VAL A 1 174 ? 3.459 -12.573 2.480 1.00 19.00 838 VAL A N 1
ATOM 1430 C CA . VAL A 1 174 ? 4.293 -13.767 2.614 1.00 16.59 838 VAL A CA 1
ATOM 1431 C C . VAL A 1 174 ? 5.512 -13.713 1.701 1.00 20.51 838 VAL A C 1
ATOM 1432 O O . VAL A 1 174 ? 6.467 -14.474 1.909 1.00 21.97 838 VAL A O 1
ATOM 1436 N N . TYR A 1 175 ? 5.523 -12.824 0.709 1.00 21.39 839 TYR A N 1
ATOM 1437 C CA . TYR A 1 175 ? 6.717 -12.574 -0.086 1.00 22.68 839 TYR A CA 1
ATOM 1438 C C . TYR A 1 175 ? 7.587 -11.480 0.521 1.00 21.90 839 TYR A C 1
ATOM 1439 O O . TYR A 1 175 ? 8.513 -11.000 -0.142 1.00 22.10 839 TYR A O 1
ATOM 1448 N N . HIS A 1 176 ? 7.295 -11.081 1.763 1.00 21.92 840 HIS A N 1
ATOM 1449 C CA . HIS A 1 176 ? 8.106 -10.144 2.545 1.00 30.38 840 HIS A CA 1
ATOM 1450 C C . HIS A 1 176 ? 8.113 -8.732 1.961 1.00 23.61 840 HIS A C 1
ATOM 1451 O O . HIS A 1 176 ? 9.110 -8.011 2.066 1.00 25.67 840 HIS A O 1
ATOM 1458 N N . TYR A 1 177 ? 7.008 -8.318 1.355 1.00 22.47 841 TYR A N 1
ATOM 1459 C CA . TYR A 1 177 ? 6.833 -6.908 1.039 1.00 21.48 841 TYR A CA 1
ATOM 1460 C C . TYR A 1 177 ? 6.614 -6.125 2.324 1.00 26.91 841 TYR A C 1
ATOM 1461 O O . TYR A 1 177 ? 5.916 -6.581 3.237 1.00 25.79 841 TYR A O 1
ATOM 1470 N N . LYS A 1 178 ? 7.218 -4.946 2.396 1.00 21.09 842 LYS A N 1
ATOM 1471 C CA . LYS A 1 178 ? 7.002 -4.050 3.521 1.00 24.26 842 LYS A CA 1
ATOM 1472 C C . LYS A 1 178 ? 5.707 -3.271 3.317 1.00 26.56 842 LYS A C 1
ATOM 1473 O O . LYS A 1 178 ? 5.442 -2.767 2.221 1.00 23.89 842 LYS A O 1
ATOM 1479 N N . THR A 1 179 ? 4.894 -3.185 4.367 1.00 19.94 843 THR A N 1
ATOM 1480 C CA . THR A 1 179 ? 3.673 -2.389 4.322 1.00 20.17 843 THR A CA 1
ATOM 1481 C C . THR A 1 179 ? 4.015 -0.932 4.620 1.00 24.80 843 THR A C 1
ATOM 1482 O O . THR A 1 179 ? 4.533 -0.624 5.698 1.00 23.17 843 THR A O 1
ATOM 1486 N N . LEU A 1 180 ? 3.724 -0.034 3.678 1.00 23.72 844 LEU A N 1
ATOM 1487 C CA . LEU A 1 180 ? 3.976 1.387 3.884 1.00 21.62 844 LEU A CA 1
ATOM 1488 C C . LEU A 1 180 ? 2.717 2.194 4.162 1.00 28.81 844 LEU A C 1
ATOM 1489 O O . LEU A 1 180 ? 2.821 3.321 4.661 1.00 27.29 844 LEU A O 1
ATOM 1494 N N . LEU A 1 181 ? 1.543 1.651 3.851 1.00 22.01 845 LEU A N 1
ATOM 1495 C CA . LEU A 1 181 ? 0.274 2.295 4.164 1.00 24.15 845 LEU A CA 1
ATOM 1496 C C . LEU A 1 181 ? -0.801 1.222 4.173 1.00 26.22 845 LEU A C 1
ATOM 1497 O O . LEU A 1 181 ? -0.838 0.377 3.273 1.00 24.24 845 LEU A O 1
ATOM 1502 N N . ASN A 1 182 ? -1.664 1.251 5.181 1.00 19.00 846 ASN A N 1
ATOM 1503 C CA . ASN A 1 182 ? -2.820 0.361 5.242 1.00 24.64 846 ASN A CA 1
ATOM 1504 C C . ASN A 1 182 ? -4.040 1.261 5.372 1.00 23.01 846 ASN A C 1
ATOM 1505 O O . ASN A 1 182 ? -4.420 1.645 6.479 1.00 22.56 846 ASN A O 1
ATOM 1510 N N . PHE A 1 183 ? -4.663 1.588 4.247 1.00 22.35 847 PHE A N 1
ATOM 1511 C CA . PHE A 1 183 ? -5.721 2.587 4.238 1.00 20.47 847 PHE A CA 1
ATOM 1512 C C . PHE A 1 183 ? -7.093 1.935 4.148 1.00 26.67 847 PHE A C 1
ATOM 1513 O O . PHE A 1 183 ? -7.306 1.008 3.362 1.00 23.68 847 PHE A O 1
ATOM 1521 N N . GLN A 1 184 ? -8.022 2.442 4.956 1.00 23.84 848 GLN A N 1
ATOM 1522 C CA . GLN A 1 184 ? -9.416 2.008 4.943 1.00 28.46 848 GLN A CA 1
ATOM 1523 C C . GLN A 1 184 ? -10.130 2.685 3.777 1.00 23.77 848 GLN A C 1
ATOM 1524 O O . GLN A 1 184 ? -10.330 3.903 3.791 1.00 24.92 848 GLN A O 1
ATOM 1530 N N . VAL A 1 185 ? -10.544 1.897 2.779 1.00 23.83 849 VAL A N 1
ATOM 1531 C CA . VAL A 1 185 ? -10.982 2.489 1.516 1.00 22.61 849 VAL A CA 1
ATOM 1532 C C . VAL A 1 185 ? -12.282 3.275 1.678 1.00 28.39 849 VAL A C 1
ATOM 1533 O O . VAL A 1 185 ? -12.541 4.204 0.904 1.00 23.35 849 VAL A O 1
ATOM 1537 N N . ASN A 1 186 ? -13.114 2.950 2.675 1.00 23.55 850 ASN A N 1
ATOM 1538 C CA . ASN A 1 186 ? -14.359 3.704 2.828 1.00 26.77 850 ASN A CA 1
ATOM 1539 C C . ASN A 1 186 ? -14.160 5.061 3.496 1.00 26.41 850 ASN A C 1
ATOM 1540 O O . ASN A 1 186 ? -15.142 5.784 3.694 1.00 26.49 850 ASN A O 1
ATOM 1545 N N . GLU A 1 187 ? -12.928 5.427 3.842 1.00 22.53 851 GLU A N 1
ATOM 1546 C CA . GLU A 1 187 ? -12.641 6.754 4.366 1.00 26.89 851 GLU A CA 1
ATOM 1547 C C . GLU A 1 187 ? -12.127 7.718 3.301 1.00 29.97 851 GLU A C 1
ATOM 1548 O O . GLU A 1 187 ? -11.949 8.904 3.598 1.00 28.33 851 GLU A O 1
ATOM 1554 N N . TYR A 1 188 ? -11.886 7.251 2.078 1.00 24.34 852 TYR A N 1
ATOM 1555 C CA . TYR A 1 188 ? -11.365 8.136 1.045 1.00 27.80 852 TYR A CA 1
ATOM 1556 C C . TYR A 1 188 ? -12.450 9.094 0.567 1.00 25.77 852 TYR A C 1
ATOM 1557 O O . TYR A 1 188 ? -13.572 8.677 0.259 1.00 22.89 852 TYR A O 1
ATOM 1566 N N . VAL A 1 189 ? -12.108 10.379 0.492 1.00 27.29 853 VAL A N 1
ATOM 1567 C CA . VAL A 1 189 ? -13.033 11.429 0.078 1.00 28.27 853 VAL A CA 1
ATOM 1568 C C . VAL A 1 189 ? -12.635 11.913 -1.306 1.00 25.88 853 VAL A C 1
ATOM 1569 O O . VAL A 1 189 ? -11.465 12.230 -1.549 1.00 23.98 853 VAL A O 1
ATOM 1573 N N . HIS A 1 190 ? -13.611 11.968 -2.206 1.00 28.10 854 HIS A N 1
ATOM 1574 C CA . HIS A 1 190 ? -13.436 12.475 -3.555 1.00 32.55 854 HIS A CA 1
ATOM 1575 C C . HIS A 1 190 ? -13.374 14.003 -3.535 1.00 32.15 854 HIS A C 1
ATOM 1576 O O . HIS A 1 190 ? -13.677 14.652 -2.529 1.00 30.14 854 HIS A O 1
ATOM 1583 N N . SER A 1 191 ? -12.972 14.583 -4.670 1.00 32.95 855 SER A N 1
ATOM 1584 C CA . SER A 1 191 ? -12.895 16.037 -4.764 1.00 32.34 855 SER A CA 1
ATOM 1585 C C . SER A 1 191 ? -14.253 16.702 -4.580 1.00 38.58 855 SER A C 1
ATOM 1586 O O . SER A 1 191 ? -14.307 17.863 -4.160 1.00 39.74 855 SER A O 1
ATOM 1589 N N . ASP A 1 192 ? -15.348 15.997 -4.860 1.00 38.55 856 ASP A N 1
ATOM 1590 C CA . ASP A 1 192 ? -16.684 16.546 -4.661 1.00 37.31 856 ASP A CA 1
ATOM 1591 C C . ASP A 1 192 ? -17.200 16.358 -3.240 1.00 33.70 856 ASP A C 1
ATOM 1592 O O . ASP A 1 192 ? -18.356 16.694 -2.968 1.00 43.79 856 ASP A O 1
ATOM 1597 N N . GLY A 1 193 ? -16.385 15.818 -2.336 1.00 34.94 857 GLY A N 1
ATOM 1598 C CA . GLY A 1 193 ? -16.779 15.635 -0.958 1.00 34.52 857 GLY A CA 1
ATOM 1599 C C . GLY A 1 193 ? -17.421 14.300 -0.640 1.00 37.37 857 GLY A C 1
ATOM 1600 O O . GLY A 1 193 ? -17.641 14.004 0.540 1.00 35.53 857 GLY A O 1
ATOM 1601 N N . SER A 1 194 ? -17.733 13.490 -1.644 1.00 30.53 858 SER A N 1
ATOM 1602 C CA . SER A 1 194 ? -18.335 12.189 -1.407 1.00 38.03 858 SER A CA 1
ATOM 1603 C C . SER A 1 194 ? -17.261 11.138 -1.142 1.00 35.70 858 SER A C 1
ATOM 1604 O O . SER A 1 194 ? -16.084 11.317 -1.466 1.00 28.88 858 SER A O 1
ATOM 1607 N N . ARG A 1 195 ? -17.685 10.025 -0.543 1.00 28.85 859 ARG A N 1
ATOM 1608 C CA . ARG A 1 195 ? -16.791 8.891 -0.368 1.00 34.65 859 ARG A CA 1
ATOM 1609 C C . ARG A 1 195 ? -17.177 7.806 -1.363 1.00 34.54 859 ARG A C 1
ATOM 1610 O O . ARG A 1 195 ? -18.117 7.040 -1.106 1.00 33.65 859 ARG A O 1
ATOM 1618 N N . PRO A 1 196 ? -16.500 7.708 -2.510 1.00 29.05 860 PRO A N 1
ATOM 1619 C CA . PRO A 1 196 ? -16.962 6.790 -3.568 1.00 30.11 860 PRO A CA 1
ATOM 1620 C C . PRO A 1 196 ? -16.964 5.327 -3.161 1.00 31.20 860 PRO A C 1
ATOM 1621 O O . PRO A 1 196 ? -17.767 4.552 -3.698 1.00 30.10 860 PRO A O 1
ATOM 1625 N N . PHE A 1 197 ? -16.091 4.918 -2.237 1.00 26.36 861 PHE A N 1
ATOM 1626 C CA . PHE A 1 197 ? -16.111 3.570 -1.680 1.00 30.07 861 PHE A CA 1
ATOM 1627 C C . PHE A 1 197 ? -16.723 3.540 -0.282 1.00 35.32 861 PHE A C 1
ATOM 1628 O O . PHE A 1 197 ? -16.431 2.632 0.502 1.00 28.74 861 PHE A O 1
ATOM 1636 N N . GLY A 1 198 ? -17.585 4.515 0.036 1.00 31.35 862 GLY A N 1
ATOM 1637 C CA . GLY A 1 198 ? -18.086 4.651 1.397 1.00 28.24 862 GLY A CA 1
ATOM 1638 C C . GLY A 1 198 ? -18.936 3.486 1.864 1.00 31.96 862 GLY A C 1
ATOM 1639 O O . GLY A 1 198 ? -19.002 3.204 3.064 1.00 37.36 862 GLY A O 1
ATOM 1640 N N . ASP A 1 199 ? -19.594 2.790 0.935 1.00 29.27 863 ASP A N 1
ATOM 1641 C CA . ASP A 1 199 ? -20.403 1.628 1.290 1.00 32.44 863 ASP A CA 1
ATOM 1642 C C . ASP A 1 199 ? -19.577 0.369 1.538 1.00 38.65 863 ASP A C 1
ATOM 1643 O O . ASP A 1 199 ? -20.147 -0.655 1.932 1.00 39.26 863 ASP A O 1
ATOM 1648 N N . ALA A 1 200 ? -18.264 0.408 1.315 1.00 31.22 864 ALA A N 1
ATOM 1649 C CA . ALA A 1 200 ? -17.440 -0.767 1.549 1.00 29.05 864 ALA A CA 1
ATOM 1650 C C . ALA A 1 200 ? -17.315 -1.037 3.049 1.00 32.26 864 ALA A C 1
ATOM 1651 O O . ALA A 1 200 ? -17.376 -0.111 3.861 1.00 30.32 864 ALA A O 1
ATOM 1653 N N . PRO A 1 201 ? -17.148 -2.300 3.447 1.00 32.76 865 PRO A N 1
ATOM 1654 C CA . PRO A 1 201 ? -16.967 -2.595 4.872 1.00 33.88 865 PRO A CA 1
ATOM 1655 C C . PRO A 1 201 ? -15.665 -2.003 5.389 1.00 32.53 865 PRO A C 1
ATOM 1656 O O . PRO A 1 201 ? -14.726 -1.742 4.633 1.00 26.81 865 PRO A O 1
ATOM 1660 N N . ASP A 1 202 ? -15.620 -1.787 6.706 1.00 25.71 866 ASP A N 1
ATOM 1661 C CA . ASP A 1 202 ? -14.418 -1.244 7.332 1.00 28.30 866 ASP A CA 1
ATOM 1662 C C . ASP A 1 202 ? -13.197 -2.112 7.076 1.00 30.37 866 ASP A C 1
ATOM 1663 O O . ASP A 1 202 ? -12.069 -1.608 7.104 1.00 28.92 866 ASP A O 1
A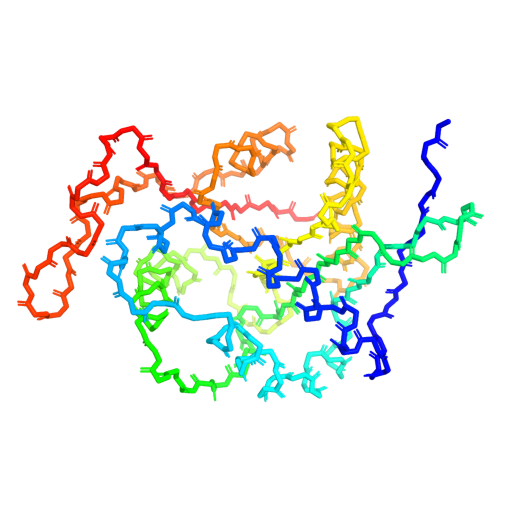TOM 1668 N N . GLU A 1 203 ? -13.401 -3.398 6.804 1.00 26.47 867 GLU A N 1
ATOM 1669 C CA . GLU A 1 203 ? -12.314 -4.351 6.663 1.00 26.47 867 GLU A CA 1
ATOM 1670 C C . GLU A 1 203 ? -11.663 -4.323 5.289 1.00 28.47 867 GLU A C 1
ATOM 1671 O O . GLU A 1 203 ? -10.615 -4.955 5.110 1.00 29.92 867 GLU A O 1
ATOM 1677 N N . GLN A 1 204 ? -12.240 -3.622 4.314 1.00 28.70 868 GLN A N 1
ATOM 1678 C CA . GLN A 1 204 ? -11.621 -3.547 2.996 1.00 29.34 868 GLN A CA 1
ATOM 1679 C C . GLN A 1 204 ? -10.521 -2.495 3.018 1.00 25.61 868 GLN A C 1
ATOM 1680 O O . GLN A 1 204 ? -10.790 -1.308 3.247 1.00 22.08 868 GLN A O 1
ATOM 1686 N N . ARG A 1 205 ? -9.290 -2.932 2.762 1.00 23.67 869 ARG A N 1
ATOM 1687 C CA . ARG A 1 205 ? -8.119 -2.073 2.802 1.00 25.04 869 ARG A CA 1
ATOM 1688 C C . ARG A 1 205 ? -7.531 -1.889 1.407 1.00 22.22 869 ARG A C 1
ATOM 1689 O O . ARG A 1 205 ? -7.774 -2.676 0.490 1.00 21.80 869 ARG A O 1
ATOM 1697 N N . ALA A 1 206 ? -6.777 -0.806 1.258 1.00 21.45 870 ALA A N 1
ATOM 1698 C CA . ALA A 1 206 ? -5.808 -0.641 0.183 1.00 23.48 870 ALA A CA 1
ATOM 1699 C C . ALA A 1 206 ? -4.448 -0.578 0.854 1.00 25.36 870 ALA A C 1
ATOM 1700 O O . ALA A 1 206 ? -4.238 0.245 1.753 1.00 23.67 870 ALA A O 1
ATOM 1702 N N . ILE A 1 207 ? -3.543 -1.464 0.456 1.00 20.85 871 ILE A N 1
ATOM 1703 C CA . ILE A 1 207 ? -2.264 -1.610 1.134 1.00 17.99 871 ILE A CA 1
ATOM 1704 C C . ILE A 1 207 ? -1.157 -1.288 0.145 1.00 22.11 871 ILE A C 1
ATOM 1705 O O . ILE A 1 207 ? -1.092 -1.883 -0.940 1.00 19.02 871 ILE A O 1
ATOM 1710 N N . VAL A 1 208 ? -0.300 -0.340 0.519 1.00 18.29 872 VAL A N 1
ATOM 1711 C CA . VAL A 1 208 ? 0.850 0.055 -0.289 1.00 21.34 872 VAL A CA 1
ATOM 1712 C C . VAL A 1 208 ? 2.040 -0.793 0.137 1.00 20.88 872 VAL A C 1
ATOM 1713 O O . VAL A 1 208 ? 2.436 -0.779 1.309 1.00 19.78 872 VAL A O 1
ATOM 1717 N N . HIS A 1 209 ? 2.609 -1.529 -0.815 1.00 17.96 873 HIS A N 1
ATOM 1718 C CA . HIS A 1 209 ? 3.630 -2.530 -0.543 1.00 26.40 873 HIS A CA 1
ATOM 1719 C C . HIS A 1 209 ? 4.919 -2.192 -1.276 1.00 24.37 873 HIS A C 1
ATOM 1720 O O . HIS A 1 209 ? 4.897 -1.731 -2.420 1.00 20.77 873 HIS A O 1
ATOM 1727 N N . TRP A 1 210 ? 6.046 -2.462 -0.616 1.00 20.10 874 TRP A N 1
ATOM 1728 C CA . TRP A 1 210 ? 7.362 -2.129 -1.146 1.00 19.53 874 TRP A CA 1
ATOM 1729 C C . TRP A 1 210 ? 8.335 -3.230 -0.752 1.00 22.26 874 TRP A C 1
ATOM 1730 O O . TRP A 1 210 ? 8.388 -3.624 0.417 1.00 19.21 874 TRP A O 1
ATOM 1741 N N . LYS A 1 211 ? 9.090 -3.735 -1.725 1.00 22.78 875 LYS A N 1
ATOM 1742 C CA . LYS A 1 211 ? 10.074 -4.780 -1.477 1.00 25.48 875 LYS A CA 1
ATOM 1743 C C . LYS A 1 211 ? 11.384 -4.382 -2.131 1.00 22.02 875 LYS A C 1
ATOM 1744 O O . LYS A 1 211 ? 11.456 -4.262 -3.357 1.00 21.81 875 LYS A O 1
ATOM 1750 N N . GLU A 1 212 ? 12.415 -4.187 -1.319 1.00 24.61 876 GLU A N 1
ATOM 1751 C CA . GLU A 1 212 ? 13.734 -3.893 -1.853 1.00 25.99 876 GLU A CA 1
ATOM 1752 C C . GLU A 1 212 ? 14.310 -5.134 -2.521 1.00 35.49 876 GLU A C 1
ATOM 1753 O O . GLU A 1 212 ? 14.136 -6.260 -2.045 1.00 27.16 876 GLU A O 1
ATOM 1759 N N . VAL A 1 213 ? 14.986 -4.918 -3.640 1.00 27.01 877 VAL A N 1
ATOM 1760 C CA . VAL A 1 213 ? 15.508 -5.994 -4.459 1.00 34.41 877 VAL A CA 1
ATOM 1761 C C . VAL A 1 213 ? 17.006 -6.155 -4.227 1.00 43.86 877 VAL A C 1
ATOM 1762 O O . VAL A 1 213 ? 17.499 -7.269 -4.058 1.00 50.82 877 VAL A O 1
#

Nearest PDB structures (foldseek):
  6dys-assembly1_A  TM=1.003E+00  e=1.220E-44  Drosophila melanogaster
  6v3t-assembly3_C  TM=7.451E-01  e=1.114E-10  Tribolium castaneum
  5k9n-assembly2_B  TM=7.591E-01  e=1.480E-09  Drosophila melanogaster
  7ciu-assembly1_A  TM=7.457E-01  e=2.141E-09  Drosophila melanogaster
  7ciu-assembly2_B  TM=7.268E-01  e=7.335E-09  Drosophila melanogaster

InterPro domains:
  IPR000873 AMP-dependent synthetase/ligase domain [PF00501] (26-407)
  IPR009081 Phosphopantetheine binding ACP domain [PF00550] (582-644)
  IPR009081 Phosphopantetheine binding ACP domain [PS50075] (573-650)
  IPR020845 AMP-binding, conserved site [PS00455] (188-199)
  IPR036736 ACP-like superfamily [G3DSA:1.10.1200.10] (576-646)
  IPR036736 ACP-like superfamily [SSF47336] (576-644)
  IPR042099 ANL, N-terminal domain [G3DSA:3.40.50.12780] (21-449)
  IPR045851 AMP-binding enzyme domain superfamily [G3DSA:3.30.300.30] (450-558)

Radius of gyration: 16.56 Å; Cα contacts (8 Å, |Δi|>4): 366; chains: 1; bounding box: 42×46×38 Å

Sequence (213 aa):
MLKMEAVPLRLEHRQEVIDIIVASFYNKADLEQWLKPGVLRTDYSDILNDIWNVLVERDLSFVVYDTTNTDRIIGTALNFDARNEPEVDIKSKLLIVFEFLEFCEGPIRDNYLPKGLNQILHSFMMGTAEKLNPRRENIACMMHFMEHEVLRVAREKQFAGIFTTNTSPLTQQLADVYHYKTLLNFQVNEYVHSDGSRPFGDAPDEQRAIVHWKEV

Secondary structure (DSSP, 8-state):
---EEEEE--GGGHHHHHHHHHHHHTTT-TTGGGG-SS--HHHHHHHHHHHHHHHHHHT--EEEEETTTTEEEEEEEEEETTS-------STHHHHHHHHHHHHHHHHHHHSPPSTTSEEEEEEEEE-TT--HHHHHHHHHHHHHHHHHHHHHTT-SEEEEEE-SHHHHHHHHHTTPEEEEEEEGGG---TTS--TTTTS-TT-EEEEEEEE-

Organism: Drosophila melanogaster (NCBI:txid7227)

Foldseek 3Di:
DFDKDKAWDDLVCLVVQLQFQLLFPPCNPPQVVLLPDWDDSVQSSVVCVVCVVVQRVQRLKIFMARVVVRGTFKIWGKDFPVDDDDDDGDTCCVVVVVVVCVVCVVCCVPPFDDDTLAEIEREDIGGHPPDDPVRVVVVVVVVVVVSVVSSVVSVYFKYKYKDFDPVVVVVLVVVPWDWPDWAQQLPDADPVGHRSNVPPDSPGTITITMDTD

B-factor: mean 34.45, std 11.47, range [16.58, 80.21]

GO terms:
  GO:0005829 cytosol (C, IC)
  GO:0001692 histamine metabolic process (P, IMP)
  GO:0005737 cytoplasm (C, IDA)
  GO:0042420 dopamine catabolic process (P, IDA)
  GO:0003833 beta-alanyl amine synthase activity (F, IDA)
  GO:0043042 amino acid adenylylation by nonribosomal peptide synthase (P, IDA)
  GO:0003833 beta-alanyl amine synthase activity (F, TAS)
  GO:0048067 cuticle pigmentation (P, IGI)
  GO:0001695 histamine catabolic process (P, IMP)
  GO:0003833 beta-alanyl amine synthase activity (F, IMP)
  GO:0048067 cuticle pigmentation (P, IMP)
  GO:0048085 adult chitin-containing cuticle pigmentation (P, IMP)
  GO:0007593 chitin-based cuticle sclerotization (P, IMP)
  GO:0005737 cytoplasm (C, EXP)
  GO:0003833 beta-alanyl amine synthase activity (F, EXP)

Solvent-accessible surface area: 10956 Å² total; per-residue (Å²): 198,24,124,36,93,32,19,82,9,102,97,117,2,87,92,76,0,10,76,10,0,19,17,33,39,40,72,109,17,33,4,13,66,74,8,92,115,45,11,106,136,76,18,7,18,82,11,0,64,101,9,8,91,54,1,20,146,114,68,14,5,8,0,0,40,16,70,130,69,108,177,18,14,0,0,0,0,0,6,13,15,57,54,65,42,175,47,117,22,197,23,78,3,74,28,12,66,68,0,39,80,93,1,12,5,83,19,37,58,104,181,10,50,137,36,120,64,59,0,0,21,14,47,17,42,3,18,11,115,162,32,61,112,142,38,37,66,30,0,18,74,47,0,19,104,20,0,28,87,14,0,138,100,65,149,14,35,0,0,1,17,20,16,34,27,98,71,37,18,118,18,6,68,90,44,146,17,132,66,58,55,74,42,40,0,8,100,18,79,35,111,105,54,56,126,22,0,18,128,5,69,83,138,22,65,0,16,0,0,17,43,132,70